Protein AF-0000000070634848 (afdb_homodimer)

Organism: Helianthus annuus (NCBI:txid4232)

Solvent-accessible surface area (backbone atoms only — not comparable to full-atom values): 18412 Å² total; per-residue (Å²): 99,79,27,23,34,45,34,52,59,28,39,39,36,23,32,55,40,37,49,26,36,14,28,23,34,38,35,36,47,22,40,38,26,37,39,69,50,59,90,91,50,64,37,24,43,26,23,31,31,26,89,51,90,82,56,80,45,27,41,25,35,36,44,23,34,43,40,67,25,91,85,29,54,60,88,77,44,80,53,26,25,64,26,32,34,64,28,44,52,7,31,41,33,42,26,52,17,42,25,32,67,50,35,27,54,37,39,54,49,65,90,68,77,18,51,77,54,18,37,39,38,38,29,72,43,36,61,77,27,36,61,67,87,54,36,61,85,41,79,34,49,36,80,47,77,52,62,69,66,54,45,44,59,22,40,42,54,50,61,42,30,76,78,58,40,67,84,68,70,61,80,80,64,48,61,81,66,87,62,71,77,76,71,126,96,81,26,22,34,46,34,51,58,26,39,40,37,23,33,55,42,37,49,24,34,14,29,22,33,39,34,36,46,22,40,38,26,38,39,68,48,61,91,91,50,64,37,25,43,27,23,32,30,28,90,52,89,83,57,80,44,27,41,24,34,34,44,22,35,43,41,67,26,91,85,30,56,61,89,77,43,80,53,26,24,64,26,32,35,66,28,44,53,9,30,41,35,43,26,52,18,42,25,31,67,48,35,27,55,37,38,53,48,62,89,69,77,17,50,76,54,18,36,39,37,38,29,71,43,35,61,77,28,37,62,67,85,54,35,61,86,40,80,34,48,36,79,48,77,51,63,70,67,54,45,46,59,22,40,41,54,51,59,42,31,76,78,59,39,67,84,67,69,61,78,81,64,47,61,80,67,88,62,71,76,78,72,125

Nearest PDB structures (foldseek):
  1xg2-assembly1_A  TM=9.663E-01  e=2.755E-16  Solanum lycopersicum
  1gq8-assembly1_A  TM=9.698E-01  e=1.997E-15  Daucus carota
  5c1e-assembly1_A  TM=8.436E-01  e=7.196E-08  Aspergillus niger ATCC 1015
  8tne-assembly2_B  TM=7.281E-01  e=3.399E-07  Butyrivibrio proteoclasticus
  8tne-assembly3_C  TM=6.933E-01  e=1.368E-07  Butyrivibrio proteoclasticus

Sequence (368 aa):
MAYTQFYKECQIFGTVDFIFGGARAVFQDCDIFIRKPLPGSGLVVTAHGRNNDYEPTGYSLQGCKVTAAPELNPSDYAKAFLGRPWFGLSRTVYMQSFLDGLVDPQGWVDDWGHKDTAYCGEHKNYGPGSSTNNRVNWPHYHAITDQNTAEFFTVAHFISGYNWLPETGVPFTPGFENQPVRLNMAYTQFYKECQIFGTVDFIFGGARAVFQDCDIFIRKPLPGSGLVVTAHGRNNDYEPTGYSLQGCKVTAAPELNPSDYAKAFLGRPWFGLSRTVYMQSFLDGLVDPQGWVDDWGHKDTAYCGEHKNYGPGSSTNNRVNWPHYHAITDQNTAEFFTVAHFISGYNWLPETGVPFTPGFENQPVRLN

Foldseek 3Di:
DPQEEEAEQEEDEDAAQSAEEAGAYEHELYEYAHEDDDPPDAGERHEHEDADPVDLHAYEYEAYEYYYDPVDDLVPDAAHAPHEYPYQAYEYEYEQYEYEQSHDLQRYDYPPPRLQRYAYEYENYDYNNRDNPSHHPHPRYDPDPDQVVVQCSFCCHSVVNVVPVVVVVDDGDRGDPVPPPPDD/DPQEEEAEQEEDEDAAQSAEEAGAYEHELYEYAHEDDDPPDAGERHEHEDADPVDLHAYEYEAYEYYYDPVDDLVPDAAHAPHEYPYQQYEYEYEQYEYEQSHDLQRYDYPPPRLQRYAYEYENYDYNNRDNPSHHPHPRYDPDPDQVVVQCSFCCHSVVNVVPVVVVVDDGDRGDPVPPPPDD

Structure (mmCIF, N/CA/C/O backbone):
data_AF-0000000070634848-model_v1
#
loop_
_entity.id
_entity.type
_entity.pdbx_description
1 polymer Pectinesterase
#
loop_
_atom_site.group_PDB
_atom_site.id
_atom_site.type_symbol
_atom_site.label_atom_id
_atom_site.label_alt_id
_atom_site.label_comp_id
_atom_site.label_asym_id
_atom_site.label_entity_id
_atom_site.label_seq_id
_atom_site.pdbx_PDB_ins_code
_atom_site.Cartn_x
_atom_site.Cartn_y
_atom_site.Cartn_z
_atom_site.occupancy
_atom_site.B_iso_or_equiv
_atom_site.auth_seq_id
_atom_site.auth_comp_id
_atom_site.auth_asym_id
_atom_site.auth_atom_id
_atom_site.pdbx_PDB_model_num
ATOM 1 N N . MET A 1 1 ? 4.289 7.613 -13.938 1 60.56 1 MET A N 1
ATOM 2 C CA . MET A 1 1 ? 4.215 7.703 -12.484 1 60.56 1 MET A CA 1
ATOM 3 C C . MET A 1 1 ? 2.764 7.758 -12.016 1 60.56 1 MET A C 1
ATOM 5 O O . MET A 1 1 ? 2.414 7.168 -10.992 1 60.56 1 MET A O 1
ATOM 9 N N . ALA A 1 2 ? 1.949 8.195 -12.891 1 67.06 2 ALA A N 1
ATOM 10 C CA . ALA A 1 2 ? 0.558 8.344 -12.469 1 67.06 2 ALA A CA 1
ATOM 11 C C . ALA A 1 2 ? -0.067 6.988 -12.148 1 67.06 2 ALA A C 1
ATOM 13 O O . ALA A 1 2 ? 0.11 6.023 -12.898 1 67.06 2 ALA A O 1
ATOM 14 N N . TYR A 1 3 ? -0.608 6.898 -11 1 78.62 3 TYR A N 1
ATOM 15 C CA . TYR A 1 3 ? -1.402 5.746 -10.586 1 78.62 3 TYR A CA 1
ATOM 16 C C . TYR A 1 3 ? -0.507 4.57 -10.219 1 78.62 3 TYR A C 1
ATOM 18 O O . TYR A 1 3 ? -0.946 3.416 -10.242 1 78.62 3 TYR A O 1
ATOM 26 N N . THR A 1 4 ? 0.766 4.941 -10.023 1 87.38 4 THR A N 1
ATOM 27 C CA . THR A 1 4 ? 1.756 3.932 -9.672 1 87.38 4 THR A CA 1
ATOM 28 C C . THR A 1 4 ? 2.16 4.055 -8.203 1 87.38 4 THR A C 1
ATOM 30 O O . THR A 1 4 ? 2.168 5.156 -7.648 1 8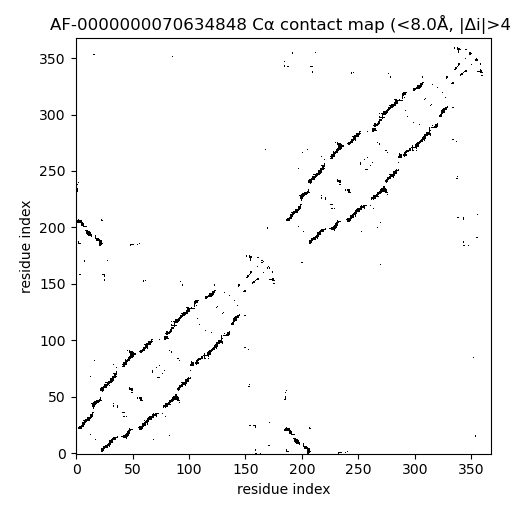7.38 4 THR A O 1
ATOM 33 N N . GLN A 1 5 ? 2.455 2.887 -7.598 1 90.12 5 GLN A N 1
ATOM 34 C CA . GLN A 1 5 ? 2.973 2.865 -6.234 1 90.12 5 GLN A CA 1
ATOM 35 C C . GLN A 1 5 ? 4.184 1.945 -6.121 1 90.12 5 GLN A C 1
ATOM 37 O O . GLN A 1 5 ? 4.285 0.951 -6.84 1 90.12 5 GLN A O 1
ATOM 42 N N . PHE A 1 6 ? 5.082 2.42 -5.273 1 92.31 6 PHE A N 1
ATOM 43 C CA . PHE A 1 6 ? 6.285 1.649 -4.996 1 92.31 6 PHE A CA 1
ATOM 44 C C . PHE A 1 6 ? 6.504 1.501 -3.496 1 92.31 6 PHE A C 1
ATOM 46 O O . PHE A 1 6 ? 6.57 2.496 -2.771 1 92.31 6 PHE A O 1
ATOM 53 N N . TYR A 1 7 ? 6.488 0.241 -3.027 1 92.31 7 TYR A N 1
ATOM 54 C CA . TYR A 1 7 ? 6.816 -0.104 -1.648 1 92.31 7 TYR A CA 1
ATOM 55 C C . TYR A 1 7 ? 8.164 -0.811 -1.571 1 92.31 7 TYR A C 1
ATOM 57 O O . TYR A 1 7 ? 8.406 -1.787 -2.287 1 92.31 7 TYR A O 1
ATOM 65 N N . LYS A 1 8 ? 9.055 -0.273 -0.794 1 91.06 8 LYS A N 1
ATOM 66 C CA . LYS A 1 8 ? 10.383 -0.852 -0.646 1 91.06 8 LYS A CA 1
ATOM 67 C C . LYS A 1 8 ? 10.688 -1.176 0.814 1 91.06 8 LYS A C 1
ATOM 69 O O . LYS A 1 8 ? 10.531 -0.322 1.689 1 91.06 8 LYS A O 1
ATOM 74 N N . GLU A 1 9 ? 11.07 -2.436 1.13 1 89.69 9 GLU A N 1
ATOM 75 C CA . GLU A 1 9 ? 11.555 -2.861 2.439 1 89.69 9 GLU A CA 1
ATOM 76 C C . GLU A 1 9 ? 10.547 -2.52 3.537 1 89.69 9 GLU A C 1
ATOM 78 O O . GLU A 1 9 ? 10.922 -2.002 4.59 1 89.69 9 GLU A O 1
ATOM 83 N N . CYS A 1 10 ? 9.289 -2.773 3.227 1 90.56 10 CYS A N 1
ATOM 84 C CA . CYS A 1 10 ? 8.203 -2.586 4.176 1 90.56 10 CYS A CA 1
ATOM 85 C C . CYS A 1 10 ? 7.742 -3.92 4.75 1 90.56 10 CYS A C 1
ATOM 87 O O . CYS A 1 10 ? 8.023 -4.977 4.184 1 90.56 10 CYS A O 1
ATOM 89 N N . GLN A 1 11 ? 7.211 -3.807 5.938 1 92.69 11 GLN A N 1
ATOM 90 C CA . GLN A 1 11 ? 6.41 -4.91 6.465 1 92.69 11 GLN A CA 1
ATOM 91 C C . GLN A 1 11 ? 4.922 -4.578 6.414 1 92.69 11 GLN A C 1
ATOM 93 O O . GLN A 1 11 ? 4.508 -3.492 6.824 1 92.69 11 GLN A O 1
ATOM 98 N N . ILE A 1 12 ? 4.18 -5.461 5.891 1 93.69 12 ILE A N 1
ATOM 99 C CA . ILE A 1 12 ? 2.738 -5.293 5.77 1 93.69 12 ILE A CA 1
ATOM 100 C C . ILE A 1 12 ? 2.025 -6.488 6.398 1 93.69 12 ILE A C 1
ATOM 102 O O . ILE A 1 12 ? 2.275 -7.637 6.023 1 93.69 12 ILE A O 1
ATOM 106 N N . PHE A 1 13 ? 1.199 -6.227 7.398 1 92.44 13 PHE A N 1
ATOM 107 C CA . PHE A 1 13 ? 0.395 -7.23 8.086 1 92.44 13 PHE A CA 1
ATOM 108 C C . PHE A 1 13 ? -1.076 -7.094 7.711 1 92.44 13 PHE A C 1
ATOM 110 O O . PHE A 1 13 ? -1.611 -5.98 7.676 1 92.44 13 PHE A O 1
ATOM 117 N N . GLY A 1 14 ? -1.667 -8.211 7.457 1 89.88 14 GLY A N 1
ATOM 118 C CA . GLY A 1 14 ? -3.098 -8.211 7.199 1 89.88 14 GLY A CA 1
ATOM 119 C C . GLY A 1 14 ? -3.693 -9.609 7.156 1 89.88 14 GLY A C 1
ATOM 120 O O . GLY A 1 14 ? -2.986 -10.594 7.363 1 89.88 14 GLY A O 1
ATOM 121 N N . THR A 1 15 ? -5.008 -9.609 6.926 1 85.25 15 THR A N 1
ATOM 122 C CA . THR A 1 15 ? -5.695 -10.898 6.949 1 85.25 15 THR A CA 1
ATOM 123 C C . THR A 1 15 ? -6.191 -11.273 5.559 1 85.25 15 THR A C 1
ATOM 125 O O . THR A 1 15 ? -5.52 -12 4.828 1 85.25 15 THR A O 1
ATOM 128 N N . VAL A 1 16 ? -7.285 -10.688 5.188 1 84.75 16 VAL A N 1
ATOM 129 C CA . VAL A 1 16 ? -7.906 -11.016 3.91 1 84.75 16 VAL A CA 1
ATOM 130 C C . VAL A 1 16 ? -7.871 -9.805 2.986 1 84.75 16 VAL A C 1
ATOM 132 O O . VAL A 1 16 ? -8.227 -8.695 3.395 1 84.75 16 VAL A O 1
ATOM 135 N N . ASP A 1 17 ? -7.344 -10.078 1.791 1 88.81 17 ASP A N 1
ATOM 136 C CA . ASP A 1 17 ? -7.324 -9.039 0.768 1 88.81 17 ASP A CA 1
ATOM 137 C C . ASP A 1 17 ? -6.727 -7.746 1.314 1 88.81 17 ASP A C 1
ATOM 139 O O . ASP A 1 17 ? -7.305 -6.668 1.142 1 88.81 17 ASP A O 1
ATOM 143 N N . PHE A 1 18 ? -5.609 -7.914 1.923 1 88.56 18 PHE A N 1
ATOM 144 C CA . PHE A 1 18 ? -5.125 -6.723 2.605 1 88.56 18 PHE A CA 1
ATOM 145 C C . PHE A 1 18 ? -4.234 -5.895 1.685 1 88.56 18 PHE A C 1
ATOM 147 O O . PHE A 1 18 ? -3.842 -4.781 2.029 1 88.56 18 PHE A O 1
ATOM 154 N N . ILE A 1 19 ? -3.873 -6.352 0.604 1 91.06 19 ILE A N 1
ATOM 155 C CA . ILE A 1 19 ? -3.406 -5.594 -0.552 1 91.06 19 ILE A CA 1
ATOM 156 C C . ILE A 1 19 ? -4.465 -5.629 -1.653 1 91.06 19 ILE A C 1
ATOM 158 O O . ILE A 1 19 ? -4.531 -6.586 -2.426 1 91.06 19 ILE A O 1
ATOM 162 N N . PHE A 1 20 ? -5.305 -4.613 -1.618 1 90 20 PHE A N 1
ATOM 163 C CA . PHE A 1 20 ? -6.543 -4.641 -2.391 1 90 20 PHE A CA 1
ATOM 164 C C . PHE A 1 20 ? -6.645 -3.42 -3.297 1 90 20 PHE A C 1
ATOM 166 O O . PHE A 1 20 ? -6.309 -2.307 -2.887 1 90 20 PHE A O 1
ATOM 173 N N . GLY A 1 21 ? -7.184 -3.682 -4.621 1 88.31 21 GLY A N 1
ATOM 174 C CA . GLY A 1 21 ? -7.488 -2.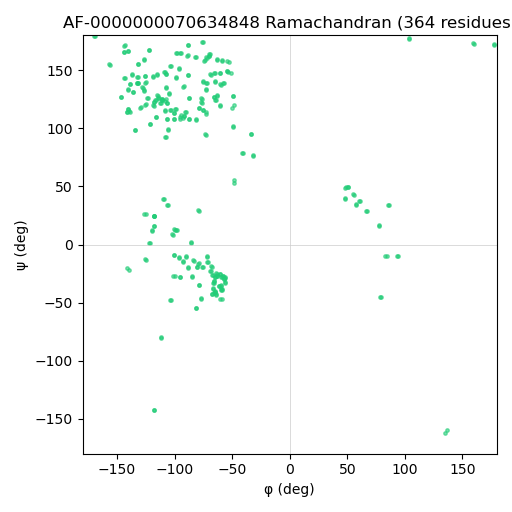553 -5.488 1 88.31 21 GLY A CA 1
ATOM 175 C C . GLY A 1 21 ? -7 -2.744 -6.91 1 88.31 21 GLY A C 1
ATOM 176 O O . GLY A 1 21 ? -6.859 -3.877 -7.379 1 88.31 21 GLY A O 1
ATOM 177 N N . GLY A 1 22 ? -6.922 -1.598 -7.617 1 88.12 22 GLY A N 1
ATOM 178 C CA . GLY A 1 22 ? -6.625 -1.661 -9.039 1 88.12 22 GLY A CA 1
ATOM 179 C C . GLY A 1 22 ? -5.426 -0.822 -9.438 1 88.12 22 GLY A C 1
ATOM 180 O O . GLY A 1 22 ? -5.34 -0.353 -10.578 1 88.12 22 GLY A O 1
ATOM 181 N N . ALA A 1 23 ? -4.496 -0.589 -8.516 1 88.88 23 ALA A N 1
ATOM 182 C CA . ALA A 1 23 ? -3.326 0.233 -8.805 1 88.88 23 ALA A CA 1
ATOM 183 C C . ALA A 1 23 ? -2.25 -0.58 -9.523 1 88.88 23 ALA A C 1
ATOM 185 O O . ALA A 1 23 ? -2.385 -1.795 -9.68 1 88.88 23 ALA A O 1
ATOM 186 N N . ARG A 1 24 ? -1.359 0.177 -10.156 1 93.5 24 ARG A N 1
ATOM 187 C CA . ARG A 1 24 ? -0.075 -0.367 -10.586 1 93.5 24 ARG A CA 1
ATOM 188 C C . ARG A 1 24 ? 0.962 -0.264 -9.477 1 93.5 24 ARG A C 1
ATOM 190 O O . ARG A 1 24 ? 1.426 0.832 -9.148 1 93.5 24 ARG A O 1
ATOM 197 N N . ALA A 1 25 ? 1.334 -1.401 -8.859 1 95.38 25 ALA A N 1
ATOM 198 C CA . ALA A 1 25 ? 2.184 -1.304 -7.672 1 95.38 25 ALA A CA 1
ATOM 199 C C . ALA A 1 25 ? 3.266 -2.379 -7.684 1 95.38 25 ALA A C 1
ATOM 201 O O . ALA A 1 25 ? 3.008 -3.525 -8.062 1 95.38 25 ALA A O 1
ATOM 202 N N . VAL A 1 26 ? 4.449 -1.962 -7.305 1 96.44 26 VAL A N 1
ATOM 203 C CA . VAL A 1 26 ? 5.543 -2.891 -7.043 1 96.44 26 VAL A CA 1
ATOM 204 C C . VAL A 1 26 ? 5.863 -2.906 -5.551 1 96.44 26 VAL A C 1
ATOM 206 O O . VAL A 1 26 ? 6.023 -1.85 -4.934 1 96.44 26 VAL A O 1
ATOM 209 N N . PHE A 1 27 ? 5.836 -4.059 -4.961 1 96.75 27 PHE A N 1
ATOM 210 C CA . PHE A 1 27 ? 6.371 -4.324 -3.631 1 96.75 27 PHE A CA 1
ATOM 211 C C . PHE A 1 27 ? 7.738 -4.988 -3.719 1 96.75 27 PHE A C 1
ATOM 213 O O . PHE A 1 27 ? 7.852 -6.141 -4.141 1 96.75 27 PHE A O 1
ATOM 220 N N . GLN A 1 28 ? 8.789 -4.234 -3.381 1 95.94 28 GLN A N 1
ATOM 221 C CA . GLN A 1 28 ? 10.141 -4.766 -3.525 1 95.94 28 GLN A CA 1
ATOM 222 C C . GLN A 1 28 ? 10.789 -4.98 -2.162 1 95.94 28 GLN A C 1
ATOM 224 O O . GLN A 1 28 ? 10.883 -4.055 -1.356 1 95.94 28 GLN A O 1
ATOM 229 N N . ASP A 1 29 ? 11.219 -6.25 -1.827 1 95.75 29 ASP A N 1
ATOM 230 C CA . ASP A 1 29 ? 11.906 -6.633 -0.6 1 95.75 29 ASP A CA 1
ATOM 231 C C . ASP A 1 29 ? 11.047 -6.348 0.628 1 95.75 29 ASP A C 1
ATOM 233 O O . ASP A 1 29 ? 11.547 -5.867 1.646 1 95.75 29 ASP A O 1
ATOM 237 N N . CYS A 1 30 ? 9.75 -6.566 0.483 1 95.5 30 CYS A N 1
ATOM 238 C CA . CYS A 1 30 ? 8.812 -6.371 1.585 1 95.5 30 CYS A CA 1
ATOM 239 C C . CYS A 1 30 ? 8.539 -7.688 2.301 1 95.5 30 CYS A C 1
ATOM 241 O O . CYS A 1 30 ? 8.648 -8.758 1.702 1 95.5 30 CYS A O 1
ATOM 243 N N . ASP A 1 31 ? 8.234 -7.621 3.549 1 96.31 31 ASP A N 1
ATOM 244 C CA . ASP A 1 31 ? 7.711 -8.758 4.309 1 96.31 31 ASP A CA 1
ATOM 245 C C . ASP A 1 31 ? 6.191 -8.68 4.438 1 96.31 31 ASP A C 1
ATOM 247 O O . ASP A 1 31 ? 5.66 -7.723 5.012 1 96.31 31 ASP A O 1
ATOM 251 N N . ILE A 1 32 ? 5.57 -9.633 3.881 1 97.19 32 ILE A N 1
ATOM 252 C CA . ILE A 1 32 ? 4.113 -9.742 3.928 1 97.19 32 ILE A CA 1
ATOM 253 C C . ILE A 1 32 ? 3.707 -10.766 4.984 1 97.19 32 ILE A C 1
ATOM 255 O O . ILE A 1 32 ? 3.971 -11.961 4.836 1 97.19 32 ILE A O 1
ATOM 259 N N . PHE A 1 33 ? 3.084 -10.328 6.023 1 94.31 33 PHE A N 1
ATOM 260 C CA . PHE A 1 33 ? 2.686 -11.18 7.137 1 94.31 33 PHE A CA 1
ATOM 261 C C . PHE A 1 33 ? 1.178 -11.414 7.129 1 94.31 33 PHE A C 1
ATOM 263 O O . PHE A 1 33 ? 0.401 -10.453 7.211 1 94.31 33 PHE A O 1
ATOM 270 N N . ILE A 1 34 ? 0.85 -12.641 7.055 1 91.94 34 ILE A N 1
ATOM 271 C CA . ILE A 1 34 ? -0.559 -13.016 7.098 1 91.94 34 ILE A CA 1
ATOM 272 C C . ILE A 1 34 ? -0.998 -13.203 8.547 1 91.94 34 ILE A C 1
ATOM 274 O O . ILE A 1 34 ? -0.396 -13.984 9.289 1 91.94 34 ILE A O 1
ATOM 278 N N . ARG A 1 35 ? -2.037 -12.508 8.891 1 89.06 35 ARG A N 1
ATOM 279 C CA . ARG A 1 35 ? -2.533 -12.547 10.258 1 89.06 35 ARG A CA 1
ATOM 280 C C . ARG A 1 35 ? -3.689 -13.523 10.398 1 89.06 35 ARG A C 1
ATOM 282 O O . ARG A 1 35 ? -4.25 -13.984 9.398 1 89.06 35 ARG A O 1
ATOM 289 N N . LYS A 1 36 ? -3.924 -13.797 11.648 1 81.69 36 LYS A N 1
ATOM 290 C CA . LYS A 1 36 ? -5.043 -14.68 11.961 1 81.69 36 LYS A CA 1
ATOM 291 C C . LYS A 1 36 ? -6.363 -14.086 11.469 1 81.69 36 LYS A C 1
ATOM 293 O O . LYS A 1 36 ? -6.688 -12.938 11.781 1 81.69 36 LYS A O 1
ATOM 298 N N . PRO A 1 37 ? -6.973 -14.844 10.617 1 74.94 37 PRO A N 1
ATOM 299 C CA . PRO A 1 37 ? -8.258 -14.336 10.133 1 74.94 37 PRO A CA 1
ATOM 300 C C . PRO A 1 37 ? -9.367 -14.453 11.18 1 74.94 37 PRO A C 1
ATOM 302 O O . PRO A 1 37 ? -9.227 -15.188 12.156 1 74.94 37 PRO A O 1
ATOM 305 N N . LEU A 1 38 ? -10.367 -13.617 10.961 1 70.94 38 LEU A N 1
ATOM 306 C CA . LEU A 1 38 ? -11.602 -13.898 11.688 1 70.94 38 LEU A CA 1
ATOM 307 C C . LEU A 1 38 ? -12.141 -15.281 11.32 1 70.94 38 LEU A C 1
ATOM 309 O O . LEU A 1 38 ? -11.883 -15.781 10.227 1 70.94 38 LEU A O 1
ATOM 313 N N . PRO A 1 39 ? -12.773 -15.906 12.297 1 69.75 39 PRO A N 1
ATOM 314 C CA . PRO A 1 39 ? -13.344 -17.219 11.984 1 69.75 39 PRO A CA 1
ATOM 315 C C . PRO A 1 39 ? -14.18 -17.203 10.703 1 69.75 39 PRO A C 1
ATOM 317 O O . PRO A 1 39 ? -15 -16.312 10.5 1 69.75 39 PRO A O 1
ATOM 320 N N . GLY A 1 40 ? -13.891 -18.094 9.812 1 67.12 40 GLY A N 1
ATOM 321 C CA . GLY A 1 40 ? -14.68 -18.234 8.602 1 67.12 40 GLY A CA 1
ATOM 322 C C . GLY A 1 40 ? -14.117 -17.438 7.438 1 67.12 40 GLY A C 1
ATOM 323 O O . GLY A 1 40 ? -14.594 -17.562 6.305 1 67.12 40 GLY A O 1
ATOM 324 N N . SER A 1 41 ? -13.172 -16.625 7.777 1 71.94 41 SER A N 1
ATOM 325 C CA . SER A 1 41 ? -12.609 -15.836 6.691 1 71.94 41 SER A CA 1
ATOM 326 C C . SER A 1 41 ? -11.406 -16.531 6.059 1 71.94 41 SER A C 1
ATOM 328 O O . SER A 1 41 ? -10.664 -17.234 6.742 1 71.94 41 SER A O 1
ATOM 330 N N . GLY A 1 42 ? -11.344 -16.531 4.824 1 77.44 42 GLY A N 1
ATOM 331 C CA . GLY A 1 42 ? -10.164 -17.047 4.145 1 77.44 42 GLY A CA 1
ATOM 332 C C . GLY A 1 42 ? -8.938 -16.172 4.312 1 77.44 42 GLY A C 1
ATOM 333 O O . GLY A 1 42 ? -9.016 -15.109 4.934 1 77.44 42 GLY A O 1
ATOM 334 N N . LEU A 1 43 ? -7.84 -16.719 4.051 1 87.81 43 LEU A N 1
ATOM 335 C CA . LEU A 1 43 ? -6.562 -16.016 4.062 1 87.81 43 LEU A CA 1
ATOM 336 C C . LEU A 1 43 ? -6.066 -15.766 2.643 1 87.81 43 LEU A C 1
ATOM 338 O O . LEU A 1 43 ? -5.629 -16.688 1.96 1 87.81 43 LEU A O 1
ATOM 342 N N . VAL A 1 44 ? -6.305 -14.586 2.189 1 92.06 44 VAL A N 1
ATOM 343 C CA . VAL A 1 44 ? -5.863 -14.195 0.854 1 92.06 44 VAL A CA 1
ATOM 344 C C . VAL A 1 44 ? -5.047 -12.914 0.932 1 92.06 44 VAL A C 1
ATOM 346 O O . VAL A 1 44 ? -5.469 -11.938 1.557 1 92.06 44 VAL A O 1
ATOM 349 N N . VAL A 1 45 ? -3.91 -12.922 0.27 1 94.81 45 VAL A N 1
ATOM 350 C CA . VAL A 1 45 ? -2.986 -11.805 0.422 1 94.81 45 VAL A CA 1
ATOM 351 C C . VAL A 1 45 ? -3.426 -10.641 -0.468 1 94.81 45 VAL A C 1
ATOM 353 O O . VAL A 1 45 ? -3.635 -9.523 0.013 1 94.81 45 VAL A O 1
ATOM 356 N N . THR A 1 46 ? -3.596 -10.891 -1.719 1 95.81 46 THR A N 1
ATOM 357 C CA . THR A 1 46 ? -3.83 -9.82 -2.678 1 95.81 46 THR A CA 1
ATOM 358 C C . THR A 1 46 ? -5.184 -9.984 -3.361 1 95.81 46 THR A C 1
ATOM 360 O O . THR A 1 46 ? -5.605 -11.109 -3.643 1 95.81 46 THR A O 1
ATOM 363 N N . ALA A 1 47 ? -5.832 -8.906 -3.654 1 94.38 47 ALA A N 1
ATOM 364 C CA . ALA A 1 47 ? -6.988 -8.82 -4.543 1 94.38 47 ALA A CA 1
ATOM 365 C C . ALA A 1 47 ? -6.859 -7.645 -5.504 1 94.38 47 ALA A C 1
ATOM 367 O O . ALA A 1 47 ? -7.133 -6.5 -5.133 1 94.38 47 ALA A O 1
ATOM 368 N N . HIS A 1 48 ? -6.418 -7.973 -6.699 1 93.94 48 HIS A N 1
ATOM 369 C CA . HIS A 1 48 ? -6.262 -6.945 -7.727 1 93.94 48 HIS A CA 1
ATOM 370 C C . HIS A 1 48 ? -7.449 -6.938 -8.68 1 93.94 48 HIS A C 1
ATOM 372 O O . HIS A 1 48 ? -8.031 -7.988 -8.969 1 93.94 48 HIS A O 1
ATOM 378 N N . GLY A 1 49 ? -7.824 -5.773 -9.117 1 89 49 GLY A N 1
ATOM 379 C CA . GLY A 1 49 ? -8.875 -5.617 -10.117 1 89 49 GLY A CA 1
ATOM 380 C C . GLY A 1 49 ? -8.461 -4.754 -11.289 1 89 49 GLY A C 1
ATOM 381 O O . GLY A 1 49 ? -7.793 -3.732 -11.117 1 89 49 GLY A O 1
ATOM 382 N N . ARG A 1 50 ? -8.766 -5.18 -12.43 1 89.44 50 ARG A N 1
ATOM 383 C CA . ARG A 1 50 ? -8.5 -4.512 -13.695 1 89.44 50 ARG A CA 1
ATOM 384 C C . ARG A 1 50 ? -9.602 -4.793 -14.711 1 89.44 50 ARG A C 1
ATOM 386 O O . ARG A 1 50 ? -9.953 -5.949 -14.945 1 89.44 50 ARG A O 1
ATOM 393 N N . ASN A 1 51 ? -10.141 -3.701 -15.258 1 82.88 51 ASN A N 1
ATOM 394 C CA . ASN A 1 51 ? -11.367 -3.842 -16.031 1 82.88 51 ASN A CA 1
ATOM 395 C C . ASN A 1 51 ? -11.07 -3.975 -17.531 1 82.88 51 ASN A C 1
ATOM 397 O O . ASN A 1 51 ? -11.898 -4.477 -18.297 1 82.88 51 ASN A O 1
ATOM 401 N N . ASN A 1 52 ? -10 -3.41 -17.891 1 85.38 52 ASN A N 1
ATOM 402 C CA . ASN A 1 52 ? -9.711 -3.479 -19.328 1 85.38 52 ASN A CA 1
ATOM 403 C C . ASN A 1 52 ? -8.219 -3.633 -19.578 1 85.38 52 ASN A C 1
ATOM 405 O O . ASN A 1 52 ? -7.398 -3.422 -18.688 1 85.38 52 ASN A O 1
ATOM 409 N N . ASP A 1 53 ? -7.883 -4 -20.797 1 86.5 53 ASP A N 1
ATOM 410 C CA . ASP A 1 53 ? -6.508 -4.383 -21.109 1 86.5 53 ASP A CA 1
ATOM 411 C C . ASP A 1 53 ? -5.664 -3.156 -21.453 1 86.5 53 ASP A C 1
ATOM 413 O O . ASP A 1 53 ? -4.457 -3.273 -21.688 1 86.5 53 ASP A O 1
ATOM 417 N N . TYR A 1 54 ? -6.254 -1.94 -21.391 1 86.69 54 TYR A N 1
ATOM 418 C CA . TYR A 1 54 ? -5.48 -0.733 -21.656 1 86.69 54 TYR A CA 1
ATOM 419 C C . TYR A 1 54 ? -4.82 -0.215 -20.375 1 86.69 54 TYR A C 1
ATOM 421 O O . TYR A 1 54 ? -3.881 0.583 -20.438 1 86.69 54 TYR A O 1
ATOM 429 N N . GLU A 1 55 ? -5.414 -0.675 -19.297 1 85.75 55 GLU A N 1
ATOM 430 C CA . GLU A 1 55 ? -4.824 -0.264 -18.016 1 85.75 55 GLU A CA 1
ATOM 431 C C . GLU A 1 55 ? -3.549 -1.045 -17.719 1 85.75 55 GLU A C 1
ATOM 433 O O . GLU A 1 55 ? -3.557 -2.277 -17.719 1 85.75 55 GLU A O 1
ATOM 438 N N . PRO A 1 56 ? -2.461 -0.357 -17.547 1 90.56 56 PRO A N 1
ATOM 439 C CA . PRO A 1 56 ? -1.205 -1.056 -17.25 1 90.56 56 PRO A CA 1
ATOM 440 C C . PRO A 1 56 ? -1.088 -1.482 -15.789 1 90.56 56 PRO A C 1
ATOM 442 O O . PRO A 1 56 ? 0.023 -1.611 -15.273 1 90.56 56 PRO A O 1
ATOM 445 N N . THR A 1 57 ? -2.176 -1.733 -15.117 1 92.62 57 THR A N 1
ATOM 446 C CA . THR A 1 57 ? -2.176 -1.91 -13.664 1 92.62 57 THR A CA 1
ATOM 447 C C . THR A 1 57 ? -1.919 -3.369 -13.305 1 92.62 57 THR A C 1
ATOM 449 O O . THR A 1 57 ? -1.944 -4.246 -14.172 1 92.62 57 THR A O 1
ATOM 452 N N . GLY A 1 58 ? -1.558 -3.59 -12.094 1 95.69 58 GLY A N 1
ATOM 453 C CA . GLY A 1 58 ? -1.247 -4.883 -11.508 1 95.69 58 GLY A CA 1
ATOM 454 C C . GLY A 1 58 ? -0.401 -4.781 -10.25 1 95.69 58 GLY A C 1
ATOM 455 O O . GLY A 1 58 ? 0.033 -3.688 -9.875 1 95.69 58 GLY A O 1
ATOM 456 N N . TYR A 1 59 ? -0.213 -5.938 -9.609 1 97.31 59 TYR A N 1
ATOM 457 C CA . TYR A 1 59 ? 0.679 -6.02 -8.453 1 97.31 59 TYR A CA 1
ATOM 458 C C . TYR A 1 59 ? 1.881 -6.906 -8.766 1 97.31 59 TYR A C 1
ATOM 460 O O . TYR A 1 59 ? 1.724 -8.031 -9.25 1 97.31 59 TYR A O 1
ATOM 468 N N . SER A 1 60 ? 3 -6.379 -8.555 1 98.44 60 SER A N 1
ATOM 469 C CA . SER A 1 60 ? 4.238 -7.145 -8.641 1 98.44 60 SER A CA 1
ATOM 470 C C . SER A 1 60 ? 4.941 -7.207 -7.285 1 98.44 60 SER A C 1
ATOM 472 O O . SER A 1 60 ? 5.406 -6.188 -6.77 1 98.44 60 SER A O 1
ATOM 474 N N . LEU A 1 61 ? 4.965 -8.336 -6.672 1 98.62 61 LEU A N 1
ATOM 475 C CA . LEU A 1 61 ? 5.742 -8.578 -5.461 1 98.62 61 LEU A CA 1
ATOM 476 C C . LEU A 1 61 ? 7.09 -9.203 -5.797 1 98.62 61 LEU A C 1
ATOM 478 O O . LEU A 1 61 ? 7.156 -10.367 -6.20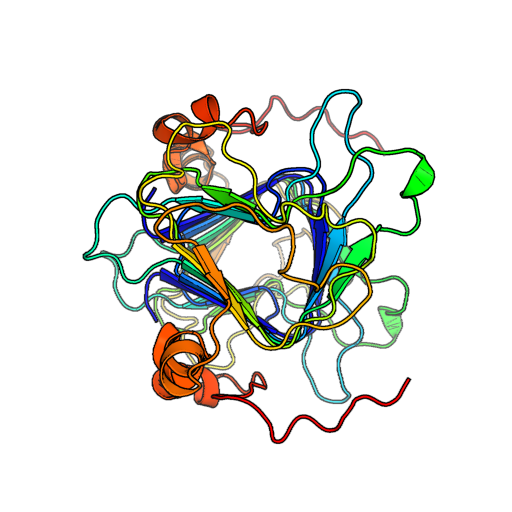3 1 98.62 61 LEU A O 1
ATOM 482 N N . GLN A 1 62 ? 8.141 -8.453 -5.656 1 98.19 62 GLN A N 1
ATOM 483 C CA . GLN A 1 62 ? 9.492 -8.875 -6.039 1 98.19 62 GLN A CA 1
ATOM 484 C C . GLN A 1 62 ? 10.406 -8.945 -4.82 1 98.19 62 GLN A C 1
ATOM 486 O O . GLN A 1 62 ? 10.578 -7.961 -4.105 1 98.19 62 GLN A O 1
ATOM 491 N N . GLY A 1 63 ? 11.016 -10.109 -4.594 1 97.56 63 GLY A N 1
ATOM 492 C CA . GLY A 1 63 ? 11.93 -10.266 -3.467 1 97.56 63 GLY A CA 1
ATOM 493 C C . GLY A 1 63 ? 11.227 -10.18 -2.123 1 97.56 63 GLY A C 1
ATOM 494 O O . GLY A 1 63 ? 11.82 -9.727 -1.14 1 97.56 63 GLY A O 1
ATOM 495 N N . CYS A 1 64 ? 10.008 -10.555 -2.098 1 97.88 64 CYS A N 1
ATOM 496 C CA . CYS A 1 64 ? 9.211 -10.43 -0.882 1 97.88 64 CYS A CA 1
ATOM 497 C C . CYS A 1 64 ? 9.227 -11.727 -0.085 1 97.88 64 CYS A C 1
ATOM 499 O O . CYS A 1 64 ? 9.742 -12.742 -0.554 1 97.88 64 CYS A O 1
ATOM 501 N N . LYS A 1 65 ? 8.82 -11.656 1.129 1 98.06 65 LYS A N 1
ATOM 502 C CA . LYS A 1 65 ? 8.555 -12.812 1.981 1 98.06 65 LYS A CA 1
ATOM 503 C C . LYS A 1 65 ? 7.086 -12.859 2.393 1 98.06 65 LYS A C 1
ATOM 505 O O . LYS A 1 65 ? 6.551 -11.891 2.93 1 98.06 65 LYS A O 1
ATOM 510 N N . VAL A 1 66 ? 6.434 -13.93 2.096 1 97.06 66 VAL A N 1
ATOM 511 C CA . VAL A 1 66 ? 5.059 -14.172 2.521 1 97.06 66 VAL A CA 1
ATOM 512 C C . VAL A 1 66 ? 5.039 -15.227 3.627 1 97.06 66 VAL A C 1
ATOM 514 O O . VAL A 1 66 ? 5.32 -16.406 3.381 1 97.06 66 VAL A O 1
ATOM 517 N N . THR A 1 67 ? 4.777 -14.836 4.781 1 95.5 67 THR A N 1
ATOM 518 C CA . THR A 1 67 ? 4.836 -15.727 5.934 1 95.5 67 THR A CA 1
ATOM 519 C C . THR A 1 67 ? 3.689 -15.438 6.898 1 95.5 67 THR A C 1
ATOM 521 O O . THR A 1 67 ? 2.99 -14.438 6.758 1 95.5 67 THR A O 1
ATOM 524 N N . ALA A 1 68 ? 3.473 -16.359 7.84 1 92.81 68 ALA A N 1
ATOM 525 C CA . ALA A 1 68 ? 2.496 -16.156 8.906 1 92.81 68 ALA A CA 1
ATOM 526 C C . ALA A 1 68 ? 2.998 -15.117 9.914 1 92.81 68 ALA A C 1
ATOM 528 O O . ALA A 1 68 ? 4.188 -15.094 10.242 1 92.81 68 ALA A O 1
ATOM 529 N N . ALA A 1 69 ? 2.072 -14.273 10.344 1 91.56 69 ALA A N 1
ATOM 530 C CA . ALA A 1 69 ? 2.393 -13.453 11.508 1 91.56 69 ALA A CA 1
ATOM 531 C C . ALA A 1 69 ? 2.615 -14.328 12.742 1 91.56 69 ALA A C 1
ATOM 533 O O . ALA A 1 69 ? 2.107 -15.445 12.82 1 91.56 69 ALA A O 1
ATOM 534 N N . PRO A 1 70 ? 3.309 -13.766 13.695 1 86.44 70 PRO A N 1
ATOM 535 C CA . PRO A 1 70 ? 3.674 -14.578 14.859 1 86.44 70 PRO A CA 1
ATOM 536 C C . PRO A 1 70 ? 2.457 -15.156 15.586 1 86.44 70 PRO A C 1
ATOM 538 O O . PRO A 1 70 ? 2.541 -16.234 16.188 1 86.44 70 PRO A O 1
ATOM 541 N N . GLU A 1 71 ? 1.356 -14.5 15.516 1 83.5 71 GLU A N 1
ATOM 542 C CA . GLU A 1 71 ? 0.184 -14.938 16.266 1 83.5 71 GLU A CA 1
ATOM 543 C C . GLU A 1 71 ? -0.59 -16.016 15.516 1 83.5 71 GLU A C 1
ATOM 545 O O . GLU A 1 71 ? -1.504 -16.625 16.062 1 83.5 71 GLU A O 1
ATOM 550 N N . LEU A 1 72 ? -0.211 -16.125 14.258 1 82.94 72 LEU A N 1
ATOM 551 C CA . LEU A 1 72 ? -0.891 -17.125 13.438 1 82.94 72 LEU A CA 1
ATOM 552 C C . LEU A 1 72 ? -0.146 -18.453 13.469 1 82.94 72 LEU A C 1
ATOM 554 O O . LEU A 1 72 ? 1.016 -18.531 13.062 1 82.94 72 LEU A O 1
ATOM 558 N N . ASN A 1 73 ? -0.811 -19.406 14.133 1 75.38 73 ASN A N 1
ATOM 559 C CA . ASN A 1 73 ? -0.328 -20.781 14.008 1 75.38 73 ASN A CA 1
ATOM 560 C C . ASN A 1 73 ? -0.823 -21.438 12.727 1 75.38 73 ASN A C 1
ATOM 562 O O . ASN A 1 73 ? -2.008 -21.75 12.602 1 75.38 73 ASN A O 1
ATOM 566 N N . PRO A 1 74 ? 0.066 -21.594 11.852 1 66.38 74 PRO A N 1
ATOM 567 C CA . PRO A 1 74 ? -0.368 -22.078 10.539 1 66.38 74 PRO A CA 1
ATOM 568 C C . PRO A 1 74 ? -1.093 -23.422 10.609 1 66.38 74 PRO A C 1
ATOM 570 O O . PRO A 1 74 ? -1.918 -23.719 9.742 1 66.38 74 PRO A O 1
ATOM 573 N N . SER A 1 75 ? -0.76 -24.156 11.586 1 67.75 75 SER A N 1
ATOM 574 C CA . SER A 1 75 ? -1.407 -25.469 11.695 1 67.75 75 SER A CA 1
ATOM 575 C C . SER A 1 75 ? -2.889 -25.328 12.023 1 67.75 75 SER A C 1
ATOM 577 O O . SER A 1 75 ? -3.666 -26.25 11.836 1 67.75 75 SER A O 1
ATOM 579 N N . ASP A 1 76 ? -3.248 -24.188 12.516 1 64.38 76 ASP A N 1
ATOM 580 C CA . ASP A 1 76 ? -4.609 -24.016 13.008 1 64.38 76 ASP A CA 1
ATOM 581 C C . ASP A 1 76 ? -5.516 -23.453 11.914 1 64.38 76 ASP A C 1
ATOM 583 O O . ASP A 1 76 ? -6.738 -23.406 12.07 1 64.38 76 ASP A O 1
ATOM 587 N N . TYR A 1 77 ? -4.914 -23.016 10.977 1 62.41 77 TYR A N 1
ATOM 588 C CA . TYR A 1 77 ? -5.758 -22.328 10.008 1 62.41 77 TYR A CA 1
ATOM 589 C C . TYR A 1 77 ? -5.547 -22.891 8.602 1 62.41 77 TYR A C 1
ATOM 591 O O . TYR A 1 77 ? -4.559 -23.578 8.352 1 62.41 77 TYR A O 1
ATOM 599 N N . ALA A 1 78 ? -6.672 -22.516 7.93 1 63.53 78 ALA A N 1
ATOM 600 C CA . ALA A 1 78 ? -6.668 -22.875 6.516 1 63.53 78 ALA A CA 1
ATOM 601 C C . ALA A 1 78 ? -5.48 -22.25 5.789 1 63.53 78 ALA A C 1
ATOM 603 O O . ALA A 1 78 ? -4.895 -21.266 6.27 1 63.53 78 ALA A O 1
ATOM 604 N N . LYS A 1 79 ? -5.156 -22.766 4.797 1 83.06 79 LYS A N 1
ATOM 605 C CA . LYS A 1 79 ? -4.082 -22.375 3.893 1 83.06 79 LYS A CA 1
ATOM 606 C C . LYS A 1 79 ? -4.371 -21.016 3.258 1 83.06 79 LYS A C 1
ATOM 608 O O . LYS A 1 79 ? -5.523 -20.578 3.203 1 83.06 79 LYS A O 1
ATOM 613 N N . ALA A 1 80 ? -3.389 -20.266 3.143 1 92.56 80 ALA A N 1
ATOM 614 C CA . ALA A 1 80 ? -3.428 -18.922 2.562 1 92.56 80 ALA A CA 1
ATOM 615 C C . ALA A 1 80 ? -3.217 -18.969 1.053 1 92.56 80 ALA A C 1
ATOM 617 O O . ALA A 1 80 ? -2.535 -19.859 0.543 1 92.56 80 ALA A O 1
ATOM 618 N N . PHE A 1 81 ? -3.896 -18.047 0.429 1 96.25 81 PHE A N 1
ATOM 619 C CA . PHE A 1 81 ? -3.699 -17.906 -1.009 1 96.25 81 PHE A CA 1
ATOM 620 C C . PHE A 1 81 ? -2.936 -16.625 -1.325 1 96.25 81 PHE A C 1
ATOM 622 O O . PHE A 1 81 ? -3.082 -15.617 -0.628 1 96.25 81 PHE A O 1
ATOM 629 N N . LEU A 1 82 ? -2.148 -16.688 -2.402 1 98.25 82 LEU A N 1
ATOM 630 C CA . LEU A 1 82 ? -1.366 -15.539 -2.859 1 98.25 82 LEU A CA 1
ATOM 631 C C . LEU A 1 82 ? -2.277 -14.422 -3.342 1 98.25 82 LEU A C 1
ATOM 633 O O . LEU A 1 82 ? -1.924 -13.242 -3.244 1 98.25 82 LEU A O 1
ATOM 637 N N . GLY A 1 83 ? -3.408 -14.852 -3.865 1 97.31 83 GLY A N 1
ATOM 638 C CA . GLY A 1 83 ? -4.332 -13.828 -4.324 1 97.31 83 GLY A CA 1
ATOM 639 C C . GLY A 1 83 ? -5.582 -14.398 -4.965 1 97.31 83 GLY A C 1
ATOM 640 O O . GLY A 1 83 ? -5.703 -15.609 -5.133 1 97.31 83 GLY A O 1
ATOM 641 N N . ARG A 1 84 ? -6.469 -13.492 -5.227 1 95.19 84 ARG A N 1
ATOM 642 C CA . ARG A 1 84 ? -7.68 -13.789 -5.988 1 95.19 84 ARG A CA 1
ATOM 643 C C . ARG A 1 84 ? -8.055 -12.609 -6.887 1 95.19 84 ARG A C 1
ATOM 645 O O . ARG A 1 84 ? -7.832 -11.453 -6.531 1 95.19 84 ARG A O 1
ATOM 652 N N . PRO A 1 85 ? -8.555 -12.938 -8.055 1 94.81 85 PRO A N 1
ATOM 653 C CA . PRO A 1 85 ? -8.922 -11.859 -8.984 1 94.81 85 PRO A CA 1
ATOM 654 C C . PRO A 1 85 ? -10.219 -11.156 -8.594 1 94.81 85 PRO A C 1
ATOM 656 O O . PRO A 1 85 ? -11.289 -11.766 -8.633 1 94.81 85 PRO A O 1
ATOM 659 N N . TRP A 1 86 ? -10.133 -9.961 -8.289 1 89.38 86 TRP A N 1
ATOM 660 C CA . TRP A 1 86 ? -11.297 -9.156 -7.922 1 89.38 86 TRP A CA 1
ATOM 661 C C . TRP A 1 86 ? -12.094 -8.766 -9.164 1 89.38 86 TRP A C 1
ATOM 663 O O . TRP A 1 86 ? -13.328 -8.844 -9.156 1 89.38 86 TRP A O 1
ATOM 673 N N . PHE A 1 87 ? -11.477 -8.273 -10.266 1 85.44 87 PHE A N 1
ATOM 674 C CA . PHE A 1 87 ? -12.102 -8.055 -11.562 1 85.44 87 PHE A CA 1
ATOM 675 C C . PHE A 1 87 ? -11.367 -8.828 -12.656 1 85.44 87 PHE A C 1
ATOM 677 O O . PHE A 1 87 ? -10.289 -9.375 -12.414 1 85.44 87 PHE A O 1
ATOM 684 N N . GLY A 1 88 ? -11.961 -8.898 -13.75 1 81.62 88 GLY A N 1
ATOM 685 C CA . GLY A 1 88 ? -11.688 -9.922 -14.75 1 81.62 88 GLY A CA 1
ATOM 686 C C . GLY A 1 88 ? -10.25 -9.906 -15.242 1 81.62 88 GLY A C 1
ATOM 687 O O . GLY A 1 88 ? -9.664 -10.961 -15.484 1 81.62 88 GLY A O 1
ATOM 688 N N . LEU A 1 89 ? -9.594 -8.828 -15.445 1 93.31 89 LEU A N 1
ATOM 689 C CA . LEU A 1 89 ? -8.258 -8.844 -16.031 1 93.31 89 LEU A CA 1
ATOM 690 C C . LEU A 1 89 ? -7.191 -8.562 -14.984 1 93.31 89 LEU A C 1
ATOM 692 O O . LEU A 1 89 ? -6.152 -7.973 -15.281 1 93.31 89 LEU A O 1
ATOM 696 N N . SER A 1 90 ? -7.496 -9.031 -13.82 1 94.44 90 SER A N 1
ATOM 697 C CA . SER A 1 90 ? -6.543 -8.859 -12.727 1 94.44 90 SER A CA 1
ATOM 698 C C . SER A 1 90 ? -5.168 -9.398 -13.102 1 94.44 90 SER A C 1
ATOM 700 O O . SER A 1 90 ? -5.055 -10.305 -13.93 1 94.44 90 SER A O 1
ATOM 702 N N . ARG A 1 91 ? -4.18 -8.781 -12.547 1 96.88 91 ARG A N 1
ATOM 703 C CA . ARG A 1 91 ? -2.791 -9.156 -12.797 1 96.88 91 ARG A CA 1
ATOM 704 C C . ARG A 1 91 ? -1.968 -9.086 -11.516 1 96.88 91 ARG A C 1
ATOM 706 O O . ARG A 1 91 ? -1.818 -8.023 -10.922 1 96.88 91 ARG A O 1
ATOM 713 N N . THR A 1 92 ? -1.441 -10.211 -11.055 1 98.44 92 THR A N 1
ATOM 714 C CA . THR A 1 92 ? -0.584 -10.281 -9.875 1 98.44 92 THR A CA 1
ATOM 715 C C . THR A 1 92 ? 0.56 -11.273 -10.094 1 98.44 92 THR A C 1
ATOM 717 O O . THR A 1 92 ? 0.341 -12.383 -10.57 1 98.44 92 THR A O 1
ATOM 720 N N . VAL A 1 93 ? 1.745 -10.828 -9.75 1 98.75 93 VAL A N 1
ATOM 721 C CA . VAL A 1 93 ? 2.904 -11.695 -9.93 1 98.75 93 VAL A CA 1
ATOM 722 C C . VAL A 1 93 ? 3.746 -11.695 -8.656 1 98.75 93 VAL A C 1
ATOM 724 O O . VAL A 1 93 ? 3.896 -10.656 -8 1 98.75 93 VAL A O 1
ATOM 727 N N . TYR A 1 94 ? 4.234 -12.82 -8.266 1 98.81 94 TYR A N 1
ATOM 728 C CA . TYR A 1 94 ? 5.258 -13.008 -7.238 1 98.81 94 TYR A CA 1
ATOM 729 C C . TYR A 1 94 ? 6.562 -13.492 -7.859 1 98.81 94 TYR A C 1
ATOM 731 O O . TYR A 1 94 ? 6.59 -14.523 -8.539 1 98.81 94 TYR A O 1
ATOM 739 N N . MET A 1 95 ? 7.605 -12.75 -7.586 1 98.56 95 MET A N 1
ATOM 740 C CA . MET A 1 95 ? 8.883 -13.086 -8.203 1 98.56 95 MET A CA 1
ATOM 741 C C . MET A 1 95 ? 10 -13.102 -7.16 1 98.56 95 MET A C 1
ATOM 743 O O . MET A 1 95 ? 10.039 -12.242 -6.273 1 98.56 95 MET A O 1
ATOM 747 N N . GLN A 1 96 ? 10.891 -14.07 -7.246 1 97.94 96 GLN A N 1
ATOM 748 C CA . GLN A 1 96 ? 12.062 -14.18 -6.387 1 97.94 96 GLN A CA 1
ATOM 749 C C . GLN A 1 96 ? 11.688 -14 -4.918 1 97.94 96 GLN A C 1
ATOM 751 O O . GLN A 1 96 ? 12.391 -13.328 -4.164 1 97.94 96 GLN A O 1
ATOM 756 N N . SER A 1 97 ? 10.625 -14.531 -4.574 1 98.44 97 SER A N 1
ATOM 757 C CA . SER A 1 97 ? 10.086 -14.305 -3.238 1 98.44 97 SER A CA 1
ATOM 758 C C . SER A 1 97 ? 10.062 -15.594 -2.428 1 98.44 97 SER A C 1
ATOM 760 O O . SER A 1 97 ? 9.922 -16.688 -2.986 1 98.44 97 SER A O 1
ATOM 762 N N . PHE A 1 98 ? 10.273 -15.492 -1.167 1 98.62 98 PHE A N 1
ATOM 763 C CA . PHE A 1 98 ? 10.086 -16.609 -0.25 1 98.62 98 PHE A CA 1
ATOM 764 C C . PHE A 1 98 ? 8.609 -16.812 0.065 1 98.62 98 PHE A C 1
ATOM 766 O O . PHE A 1 98 ? 7.957 -15.898 0.591 1 98.62 98 PHE A O 1
ATOM 773 N N . LEU A 1 99 ? 8.07 -17.922 -0.291 1 98.06 99 LEU A N 1
ATOM 774 C CA . LEU A 1 99 ? 6.707 -18.312 0.041 1 98.06 99 LEU A CA 1
ATOM 775 C C . LEU A 1 99 ? 6.695 -19.422 1.08 1 98.06 99 LEU A C 1
ATOM 777 O O . LEU A 1 99 ? 7.137 -20.531 0.803 1 98.06 99 LEU A O 1
ATOM 781 N N . ASP A 1 100 ? 6.176 -19.109 2.227 1 95.75 100 ASP A N 1
ATOM 782 C CA . ASP A 1 100 ? 6.211 -20.062 3.332 1 95.75 100 ASP A CA 1
ATOM 783 C C . ASP A 1 100 ? 5.18 -21.172 3.135 1 95.75 100 ASP A C 1
ATOM 785 O O . ASP A 1 100 ? 4.375 -21.125 2.203 1 95.75 100 ASP A O 1
ATOM 789 N N . GLY A 1 101 ? 5.203 -22.188 4.039 1 93.81 101 GLY A N 1
ATOM 790 C CA . GLY A 1 101 ? 4.434 -23.422 3.904 1 93.81 101 GLY A CA 1
ATOM 791 C C . GLY A 1 101 ? 2.945 -23.219 4.121 1 93.81 101 GLY A C 1
ATOM 792 O O . GLY A 1 101 ? 2.141 -24.078 3.791 1 93.81 101 GLY A O 1
ATOM 793 N N . LEU A 1 102 ? 2.59 -22.062 4.59 1 92.25 102 LEU A N 1
ATOM 794 C CA . LEU A 1 102 ? 1.171 -21.812 4.809 1 92.25 102 LEU A CA 1
ATOM 795 C C . LEU A 1 102 ? 0.455 -21.547 3.488 1 92.25 102 LEU A C 1
ATOM 797 O O . LEU A 1 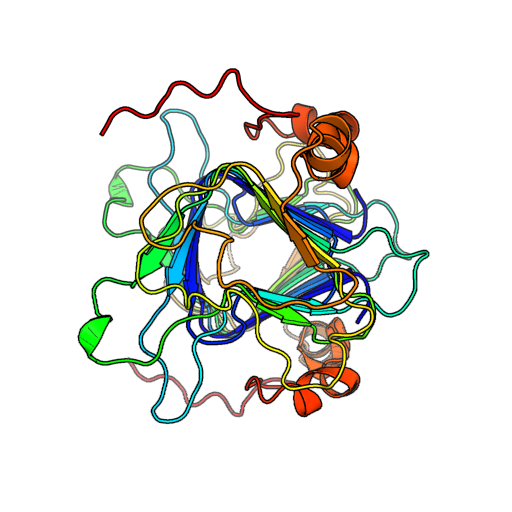102 ? -0.776 -21.578 3.428 1 92.25 102 LEU A O 1
ATOM 801 N N . VAL A 1 103 ? 1.223 -21.188 2.457 1 95.19 103 VAL A N 1
ATOM 802 C CA . VAL A 1 103 ? 0.608 -20.938 1.155 1 95.19 103 VAL A CA 1
ATOM 803 C C . VAL A 1 103 ? 0.008 -22.234 0.619 1 95.19 103 VAL A C 1
ATOM 805 O O . VAL A 1 103 ? 0.694 -23.266 0.535 1 95.19 103 VAL A O 1
ATOM 808 N N . ASP A 1 104 ? -1.216 -22.203 0.322 1 95.56 104 ASP A N 1
ATOM 809 C CA . ASP A 1 104 ? -1.912 -23.344 -0.245 1 95.56 104 ASP A CA 1
ATOM 810 C C . ASP A 1 104 ? -1.251 -23.797 -1.543 1 95.56 104 ASP A C 1
ATOM 812 O O . ASP A 1 104 ? -0.872 -22.984 -2.377 1 95.56 104 ASP A O 1
ATOM 816 N N . PRO A 1 105 ? -1.147 -25.094 -1.718 1 96.56 105 PRO A N 1
ATOM 817 C CA . PRO A 1 105 ? -0.551 -25.594 -2.959 1 96.56 105 PRO A CA 1
ATOM 818 C C . PRO A 1 105 ? -1.266 -25.078 -4.207 1 96.56 105 PRO A C 1
ATOM 820 O O . PRO A 1 105 ? -0.639 -24.922 -5.258 1 96.56 105 PRO A O 1
ATOM 823 N N . GLN A 1 106 ? -2.527 -24.781 -4.145 1 97.19 106 GLN A N 1
ATOM 824 C CA . GLN A 1 106 ? -3.246 -24.219 -5.281 1 97.19 106 GLN A CA 1
ATOM 825 C C . GLN A 1 106 ? -2.75 -22.812 -5.609 1 97.19 106 GLN A C 1
ATOM 827 O O . GLN A 1 106 ? -2.889 -22.344 -6.742 1 97.19 106 GLN A O 1
ATOM 832 N N . GLY A 1 107 ? -2.23 -22.156 -4.629 1 97.94 107 GLY A N 1
ATOM 833 C CA . GLY A 1 107 ? -1.604 -20.844 -4.801 1 97.94 107 GLY A CA 1
ATOM 834 C C . GLY A 1 107 ? -2.604 -19.719 -4.902 1 97.94 107 GLY A C 1
ATOM 835 O O . GLY A 1 107 ? -2.42 -18.656 -4.289 1 97.94 107 GLY A O 1
ATOM 836 N N . TRP A 1 108 ? -3.68 -19.922 -5.711 1 98.19 108 TRP A N 1
ATOM 837 C CA . TRP A 1 108 ? -4.664 -18.891 -6.031 1 98.19 108 TRP A CA 1
ATOM 838 C C . TRP A 1 108 ? -6.082 -19.422 -5.855 1 98.19 108 TRP A C 1
ATOM 840 O O . TRP A 1 108 ? -6.312 -20.641 -5.898 1 98.19 108 TRP A O 1
ATOM 850 N N . VAL A 1 109 ? -6.984 -18.469 -5.613 1 95.88 109 VAL A N 1
ATOM 851 C CA . VAL A 1 109 ? -8.375 -18.859 -5.441 1 95.88 109 VAL A CA 1
ATOM 852 C C . VAL A 1 109 ? -9.289 -17.891 -6.188 1 95.88 109 VAL A C 1
ATOM 854 O O . VAL A 1 109 ? -8.93 -16.734 -6.391 1 95.88 109 VAL A O 1
ATOM 857 N N . ASP A 1 110 ? -10.367 -18.375 -6.711 1 95.69 110 ASP A N 1
ATOM 858 C CA . ASP A 1 110 ? -11.32 -17.547 -7.434 1 95.69 110 ASP A CA 1
ATOM 859 C C . ASP A 1 110 ? -12.703 -17.625 -6.793 1 95.69 110 ASP A C 1
ATOM 861 O O . ASP A 1 110 ? -13.445 -18.578 -7.012 1 95.69 110 ASP A O 1
ATOM 865 N N . ASP A 1 111 ? -12.969 -16.578 -6.109 1 90.56 111 ASP A N 1
ATOM 866 C CA . ASP A 1 111 ? -14.266 -16.5 -5.434 1 90.56 111 ASP A CA 1
ATOM 867 C C . ASP A 1 111 ? -15.25 -15.641 -6.23 1 90.56 111 ASP A C 1
ATOM 869 O O . ASP A 1 111 ? -16.453 -15.656 -5.965 1 90.56 111 ASP A O 1
ATOM 873 N N . TRP A 1 112 ? -14.805 -14.961 -7.258 1 90.5 112 TRP A N 1
ATOM 874 C CA . TRP A 1 112 ? -15.656 -13.977 -7.91 1 90.5 112 TRP A CA 1
ATOM 875 C C . TRP A 1 112 ? -15.852 -14.312 -9.383 1 90.5 112 TRP A C 1
ATOM 877 O O . TRP A 1 112 ? -16.469 -13.539 -10.133 1 90.5 112 TRP A O 1
ATOM 887 N N . GLY A 1 113 ? -15.273 -15.43 -9.875 1 93.5 113 GLY A N 1
ATOM 888 C CA . GLY A 1 113 ? -15.562 -15.945 -11.203 1 93.5 113 GLY A CA 1
ATOM 889 C C . GLY A 1 113 ? -14.703 -15.312 -12.289 1 93.5 113 GLY A C 1
ATOM 890 O O . GLY A 1 113 ? -15.172 -15.109 -13.414 1 93.5 113 GLY A O 1
ATOM 891 N N . HIS A 1 114 ? -13.484 -14.977 -11.977 1 95.25 114 HIS A N 1
ATOM 892 C CA . HIS A 1 114 ? -12.664 -14.289 -12.969 1 95.25 114 HIS A CA 1
ATOM 893 C C . HIS A 1 114 ? -11.43 -15.117 -13.328 1 95.25 114 HIS A C 1
ATOM 895 O O . HIS A 1 114 ? -10.492 -14.602 -13.938 1 95.25 114 HIS A O 1
ATOM 901 N N . LYS A 1 115 ? -11.391 -16.406 -13 1 96.62 115 LYS A N 1
ATOM 902 C CA . LYS A 1 115 ? -10.219 -17.266 -13.172 1 96.62 115 LYS A CA 1
ATOM 903 C C . LYS A 1 115 ? -9.859 -17.406 -14.648 1 96.62 115 LYS A C 1
ATOM 905 O O . LYS A 1 115 ? -8.703 -17.672 -14.984 1 96.62 115 LYS A O 1
ATOM 910 N N . ASP A 1 116 ? -10.797 -17.234 -15.531 1 96.81 116 ASP A N 1
ATOM 911 C CA . ASP A 1 116 ? -10.57 -17.516 -16.938 1 96.81 116 ASP A CA 1
ATOM 912 C C . ASP A 1 116 ? -9.797 -16.391 -17.625 1 96.81 116 ASP A C 1
ATOM 914 O O . ASP A 1 116 ? -9.266 -16.562 -18.719 1 96.81 116 ASP A O 1
ATOM 918 N N . THR A 1 117 ? -9.719 -15.18 -16.984 1 96.38 117 THR A N 1
ATOM 919 C CA . THR A 1 117 ? -9.086 -14.039 -17.641 1 96.38 117 THR A CA 1
ATOM 920 C C . THR A 1 117 ? -7.984 -13.453 -16.766 1 96.38 117 THR A C 1
ATOM 922 O O . THR A 1 117 ? -7.145 -12.688 -17.234 1 96.38 117 THR A O 1
ATOM 925 N N . ALA A 1 118 ? -7.891 -13.812 -15.523 1 96.38 118 ALA A N 1
ATOM 926 C CA . ALA A 1 118 ? -6.93 -13.258 -14.578 1 96.38 118 ALA A CA 1
ATOM 927 C C . ALA A 1 118 ? -5.52 -13.758 -14.867 1 96.38 118 ALA A C 1
ATOM 929 O O . ALA A 1 118 ? -5.324 -14.938 -15.172 1 96.38 118 ALA A O 1
ATOM 930 N N . TYR A 1 119 ? -4.59 -12.891 -14.891 1 97.69 119 TYR A N 1
ATOM 931 C CA . TYR A 1 119 ? -3.184 -13.242 -15.023 1 97.69 119 TYR A CA 1
ATOM 932 C C . TYR A 1 119 ? -2.535 -13.445 -13.664 1 97.69 119 TYR A C 1
ATOM 934 O O . TYR A 1 119 ? -2.406 -12.492 -12.883 1 97.69 119 TYR A O 1
ATOM 942 N N . CYS A 1 120 ? -2.125 -14.617 -13.352 1 98.38 120 CYS A N 1
ATOM 943 C CA . CYS A 1 120 ? -1.385 -14.969 -12.141 1 98.38 120 CYS A CA 1
ATOM 944 C C . CYS A 1 120 ? -0.009 -15.523 -12.484 1 98.38 120 CYS A C 1
ATOM 946 O O . CYS A 1 120 ? 0.1 -16.531 -13.18 1 98.38 120 CYS A O 1
ATOM 948 N N . GLY A 1 121 ? 1.006 -14.875 -12.031 1 98.69 121 GLY A N 1
ATOM 949 C CA . GLY A 1 121 ? 2.352 -15.273 -12.414 1 98.69 121 GLY A CA 1
ATOM 950 C C . GLY A 1 121 ? 3.256 -15.531 -11.227 1 98.69 121 GLY A C 1
ATOM 951 O O . GLY A 1 121 ? 3.164 -14.852 -10.203 1 98.69 121 GLY A O 1
ATOM 952 N N . GLU A 1 122 ? 4.102 -16.469 -11.367 1 98.81 122 GLU A N 1
ATOM 953 C CA . GLU A 1 122 ? 5.141 -16.812 -10.398 1 98.81 122 GLU A CA 1
ATOM 954 C C . GLU A 1 122 ? 6.477 -17.062 -11.094 1 98.81 122 GLU A C 1
ATOM 956 O O . GLU A 1 122 ? 6.527 -17.75 -12.125 1 98.81 122 GLU A O 1
ATOM 961 N N . HIS A 1 123 ? 7.496 -16.438 -10.578 1 98.44 123 HIS A N 1
ATOM 962 C CA . HIS A 1 123 ? 8.812 -16.562 -11.188 1 98.44 123 HIS A CA 1
ATOM 963 C C . HIS A 1 123 ? 9.898 -16.703 -10.125 1 98.44 123 HIS A C 1
ATOM 965 O O . HIS A 1 123 ? 10.125 -15.781 -9.344 1 98.44 123 HIS A O 1
ATOM 971 N N . LYS A 1 124 ? 10.562 -17.812 -10.047 1 97.81 124 LYS A N 1
ATOM 972 C CA . LYS A 1 124 ? 11.742 -18.078 -9.234 1 97.81 124 LYS A CA 1
ATOM 973 C C . LYS A 1 124 ? 11.469 -17.828 -7.758 1 97.81 124 LYS A C 1
ATOM 975 O O . LYS A 1 124 ? 12.297 -17.234 -7.062 1 97.81 124 LYS A O 1
ATOM 980 N N . ASN A 1 125 ? 10.266 -18.125 -7.414 1 98.31 125 ASN A N 1
ATOM 981 C CA . ASN A 1 125 ? 10 -18.125 -5.98 1 98.31 125 ASN A CA 1
ATOM 982 C C . ASN A 1 125 ? 10.641 -19.312 -5.281 1 98.31 125 ASN A C 1
ATOM 984 O O . ASN A 1 125 ? 11.023 -20.281 -5.934 1 98.31 125 ASN A O 1
ATOM 988 N N . TYR A 1 126 ? 10.797 -19.172 -3.971 1 98.38 126 TYR A N 1
ATOM 989 C CA . TYR A 1 126 ? 11.414 -20.266 -3.217 1 98.38 126 TYR A CA 1
ATOM 990 C C . TYR A 1 126 ? 10.758 -20.422 -1.851 1 98.38 126 TYR A C 1
ATOM 992 O O . TYR A 1 126 ? 9.891 -19.625 -1.478 1 98.38 126 TYR A O 1
ATOM 1000 N N . GLY A 1 127 ? 11.125 -21.531 -1.125 1 98.06 127 GLY A N 1
ATOM 1001 C CA . GLY A 1 127 ? 10.508 -21.875 0.146 1 98.06 127 GLY A CA 1
ATOM 1002 C C . GLY A 1 127 ? 9.508 -23.016 0.04 1 98.06 127 GLY A C 1
ATOM 1003 O O . GLY A 1 127 ? 9.203 -23.484 -1.061 1 98.06 127 GLY A O 1
ATOM 1004 N N . PRO A 1 128 ? 8.945 -23.422 1.146 1 96.62 128 PRO A N 1
ATOM 1005 C CA . PRO A 1 128 ? 8.102 -24.625 1.187 1 96.62 128 PRO A CA 1
ATOM 1006 C C . PRO A 1 128 ? 6.785 -24.438 0.438 1 96.62 128 PRO A C 1
ATOM 1008 O O . PRO A 1 128 ? 6.176 -25.422 0 1 96.62 128 PRO A O 1
ATOM 1011 N N . GLY A 1 129 ? 6.352 -23.203 0.268 1 96.94 129 GLY A N 1
ATOM 1012 C CA . GLY A 1 129 ? 5.102 -22.953 -0.432 1 96.94 129 GLY A CA 1
ATOM 1013 C C . GLY A 1 129 ? 5.301 -22.531 -1.877 1 96.94 129 GLY A C 1
ATOM 1014 O O . GLY A 1 129 ? 4.355 -22.109 -2.545 1 96.94 129 GLY A O 1
ATOM 1015 N N . SER A 1 130 ? 6.484 -22.688 -2.402 1 98.25 130 SER A N 1
ATOM 1016 C CA . SER A 1 130 ? 6.82 -22.078 -3.68 1 98.25 130 SER A CA 1
ATOM 1017 C C . SER A 1 130 ? 6.637 -23.047 -4.836 1 98.25 130 SER A C 1
ATOM 1019 O O . SER A 1 130 ? 6.664 -22.656 -6 1 98.25 130 SER A O 1
ATOM 1021 N N . SER A 1 131 ? 6.438 -24.375 -4.555 1 98 131 SER A N 1
ATOM 1022 C CA . SER A 1 131 ? 6.273 -25.328 -5.648 1 98 131 SER A CA 1
ATOM 1023 C C . SER A 1 131 ? 5.066 -24.969 -6.512 1 98 131 SER A C 1
ATOM 1025 O O . SER A 1 131 ? 3.996 -24.641 -5.992 1 98 131 SER A O 1
ATOM 1027 N N . THR A 1 132 ? 5.23 -25.062 -7.789 1 98.19 132 THR A N 1
ATOM 1028 C CA . THR A 1 132 ? 4.133 -24.734 -8.695 1 98.19 132 THR A CA 1
ATOM 1029 C C . THR A 1 132 ? 3.455 -26 -9.211 1 98.19 132 THR A C 1
ATOM 1031 O O . THR A 1 132 ? 2.578 -25.922 -10.078 1 98.19 132 THR A O 1
ATOM 1034 N N . ASN A 1 133 ? 3.791 -27.109 -8.688 1 97.75 133 ASN A N 1
ATOM 1035 C CA . ASN A 1 133 ? 3.332 -28.406 -9.195 1 97.75 133 ASN A CA 1
ATOM 1036 C C . ASN A 1 133 ? 1.827 -28.578 -9.008 1 97.75 133 ASN A C 1
ATOM 1038 O O . ASN A 1 133 ? 1.171 -29.234 -9.812 1 97.75 133 ASN A O 1
ATOM 1042 N N . ASN A 1 134 ? 1.289 -28.016 -7.949 1 97.94 134 ASN A N 1
ATOM 1043 C CA . ASN A 1 134 ? -0.12 -28.203 -7.629 1 97.94 134 ASN A CA 1
ATOM 1044 C C . ASN A 1 134 ? -0.888 -26.891 -7.656 1 97.94 134 ASN A C 1
ATOM 1046 O O . ASN A 1 134 ? -1.913 -26.734 -6.988 1 97.94 134 ASN A O 1
ATOM 1050 N N . ARG A 1 135 ? -0.321 -25.953 -8.445 1 98.62 135 ARG A N 1
ATOM 1051 C CA . ARG A 1 135 ? -1.023 -24.688 -8.617 1 98.62 135 ARG A CA 1
ATOM 1052 C C . ARG A 1 135 ? -2.291 -24.875 -9.445 1 98.62 135 ARG A C 1
ATOM 1054 O O . ARG A 1 135 ? -2.512 -25.938 -10.023 1 98.62 135 ARG A O 1
ATOM 1061 N N . VAL A 1 136 ? -3.143 -23.859 -9.359 1 98.38 136 VAL A N 1
ATOM 1062 C CA . VAL A 1 136 ? -4.352 -23.844 -10.18 1 98.38 136 VAL A CA 1
ATOM 1063 C C . VAL A 1 136 ? -3.98 -24.047 -11.648 1 98.38 136 VAL A C 1
ATOM 1065 O O . VAL A 1 136 ? -2.869 -23.703 -12.062 1 98.38 136 VAL A O 1
ATOM 1068 N N . ASN A 1 137 ? -4.895 -24.5 -12.438 1 97.75 137 ASN A N 1
ATOM 1069 C CA . ASN A 1 137 ? -4.711 -24.672 -13.875 1 97.75 137 ASN A CA 1
ATOM 1070 C C . ASN A 1 137 ? -5.52 -23.656 -14.672 1 97.75 137 ASN A C 1
ATOM 1072 O O . ASN A 1 137 ? -6.16 -24 -15.664 1 97.75 137 ASN A O 1
ATOM 1076 N N . TRP A 1 138 ? -5.578 -22.5 -14.219 1 97.81 138 TRP A N 1
ATOM 1077 C CA . TRP A 1 138 ? -6.281 -21.422 -14.906 1 97.81 138 TRP A CA 1
ATOM 1078 C C . TRP A 1 138 ? -5.602 -21.078 -16.234 1 97.81 138 TRP A C 1
ATOM 1080 O O . TRP A 1 138 ? -4.379 -21.172 -16.344 1 97.81 138 TRP A O 1
ATOM 1090 N N . PRO A 1 139 ? -6.324 -20.672 -17.234 1 97.38 139 PRO A N 1
ATOM 1091 C CA . PRO A 1 139 ? -5.75 -20.406 -18.562 1 97.38 139 PRO A CA 1
ATOM 1092 C C . PRO A 1 139 ? -4.609 -19.391 -18.516 1 97.38 139 PRO A C 1
ATOM 1094 O O . PRO A 1 139 ? -3.688 -19.469 -19.328 1 97.38 139 PRO A O 1
ATOM 1097 N N . HIS A 1 140 ? -4.715 -18.453 -17.594 1 96 140 HIS A N 1
ATOM 1098 C CA . HIS A 1 140 ? -3.695 -17.406 -17.578 1 96 140 HIS A CA 1
ATOM 1099 C C . HIS A 1 140 ? -2.914 -17.422 -16.281 1 96 140 HIS A C 1
ATOM 1101 O O . HIS A 1 140 ? -2.451 -16.375 -15.812 1 96 140 HIS A O 1
ATOM 1107 N N . TYR A 1 141 ? -2.857 -18.469 -15.648 1 98.06 141 TYR A N 1
ATOM 1108 C CA . TYR A 1 141 ? -1.797 -18.719 -14.68 1 98.06 141 TYR A CA 1
ATOM 1109 C C . TYR A 1 141 ? -0.483 -19.047 -15.383 1 98.06 141 TYR A C 1
ATOM 1111 O O . TYR A 1 141 ? -0.466 -19.781 -16.375 1 98.06 141 TYR A O 1
ATOM 1119 N N . HIS A 1 142 ? 0.618 -18.531 -14.836 1 98.06 142 HIS A N 1
ATOM 1120 C CA . HIS A 1 142 ? 1.916 -18.766 -15.469 1 98.06 142 HIS A CA 1
ATOM 1121 C C . HIS A 1 142 ? 3.002 -18.984 -14.414 1 98.06 142 HIS A C 1
ATOM 1123 O O . HIS A 1 142 ? 3.314 -18.078 -13.641 1 98.06 142 HIS A O 1
ATOM 1129 N N . ALA A 1 143 ? 3.525 -20.156 -14.391 1 97.94 143 ALA A N 1
ATOM 1130 C CA . ALA A 1 143 ? 4.883 -20.281 -13.875 1 97.94 143 ALA A CA 1
ATOM 1131 C C . ALA A 1 143 ? 5.902 -19.719 -14.859 1 97.94 143 ALA A C 1
ATOM 1133 O O . ALA A 1 143 ? 6.309 -20.422 -15.805 1 97.94 143 ALA A O 1
ATOM 1134 N N . ILE A 1 144 ? 6.254 -18.547 -14.711 1 97.88 144 ILE A N 1
ATOM 1135 C CA . ILE A 1 144 ? 7.031 -17.797 -15.703 1 97.88 144 ILE A CA 1
ATOM 1136 C C . ILE A 1 144 ? 8.469 -18.312 -15.711 1 97.88 144 ILE A C 1
ATOM 1138 O O . ILE A 1 144 ? 9.219 -18.109 -14.75 1 97.88 144 ILE A O 1
ATOM 1142 N N . THR A 1 145 ? 8.844 -18.906 -16.703 1 95.75 145 THR A N 1
ATOM 1143 C CA . THR A 1 145 ? 10.203 -19.406 -16.844 1 95.75 145 THR A CA 1
ATOM 1144 C C . THR A 1 145 ? 11.047 -18.469 -17.703 1 95.75 145 THR A C 1
ATOM 1146 O O . THR A 1 145 ? 12.266 -18.406 -17.547 1 95.75 145 THR A O 1
ATOM 1149 N N . ASP A 1 146 ? 10.398 -17.75 -18.594 1 95 146 ASP A N 1
ATOM 1150 C CA . ASP A 1 146 ? 11.109 -16.828 -19.469 1 95 146 ASP A CA 1
ATOM 1151 C C . ASP A 1 146 ? 11.508 -15.547 -18.734 1 95 146 ASP A C 1
ATOM 1153 O O . ASP A 1 146 ? 10.648 -14.82 -18.219 1 95 146 ASP A O 1
ATOM 1157 N N . GLN A 1 147 ? 12.727 -15.25 -18.781 1 93.38 147 GLN A N 1
ATOM 1158 C CA . GLN A 1 147 ? 13.266 -14.102 -18.062 1 93.38 147 GLN A CA 1
ATOM 1159 C C . GLN A 1 147 ? 12.727 -12.789 -18.625 1 93.38 147 GLN A C 1
ATOM 1161 O O . GLN A 1 147 ? 12.477 -11.836 -17.891 1 93.38 147 GLN A O 1
ATOM 1166 N N . ASN A 1 148 ? 12.602 -12.789 -19.875 1 93.31 148 ASN A N 1
ATOM 1167 C CA . ASN A 1 148 ? 12.109 -11.57 -20.5 1 93.31 148 ASN A CA 1
ATOM 1168 C C . ASN A 1 148 ? 10.68 -11.258 -20.062 1 93.31 148 ASN A C 1
ATOM 1170 O O . ASN A 1 148 ? 10.336 -10.094 -19.828 1 93.31 148 ASN A O 1
ATOM 1174 N N . THR A 1 149 ? 9.898 -12.289 -20.047 1 96.06 149 THR A N 1
ATOM 1175 C CA . THR A 1 149 ? 8.531 -12.109 -19.547 1 96.06 149 THR A CA 1
ATOM 1176 C C . THR A 1 149 ? 8.531 -11.609 -18.109 1 96.06 149 THR A C 1
ATOM 1178 O O . THR A 1 149 ? 7.816 -10.664 -17.781 1 96.06 149 THR A O 1
ATOM 1181 N N . ALA A 1 150 ? 9.32 -12.203 -17.266 1 97.31 150 ALA A N 1
ATOM 1182 C CA . ALA A 1 150 ? 9.406 -11.805 -15.867 1 97.31 150 ALA A CA 1
ATOM 1183 C C . ALA A 1 150 ? 9.891 -10.359 -15.734 1 97.31 150 ALA A C 1
ATOM 1185 O O . ALA A 1 150 ? 9.43 -9.625 -14.859 1 97.31 150 ALA A O 1
ATOM 1186 N N . GLU A 1 151 ? 10.766 -9.945 -16.594 1 96.31 151 GLU A N 1
ATOM 1187 C CA . GLU A 1 151 ? 11.359 -8.617 -16.531 1 96.31 151 GLU A CA 1
ATOM 1188 C C . GLU A 1 151 ? 10.305 -7.531 -16.719 1 96.31 151 GLU A C 1
ATOM 1190 O O . GLU A 1 151 ? 10.461 -6.418 -16.219 1 96.31 151 GLU A O 1
ATOM 1195 N N . PHE A 1 152 ? 9.289 -7.84 -17.391 1 96.62 152 PHE A N 1
ATOM 1196 C CA . PHE A 1 152 ? 8.203 -6.887 -17.578 1 96.62 152 PHE A CA 1
ATOM 1197 C C . PHE A 1 152 ? 7.645 -6.414 -16.25 1 96.62 152 PHE A C 1
ATOM 1199 O O . PHE A 1 152 ? 7.188 -5.273 -16.125 1 96.62 152 PHE A O 1
ATOM 1206 N N . PHE A 1 153 ? 7.727 -7.27 -15.25 1 97.69 153 PHE A N 1
ATOM 1207 C CA . PHE A 1 153 ? 7.055 -6.98 -13.984 1 97.69 153 PHE A CA 1
ATOM 1208 C C . PHE A 1 153 ? 8.031 -6.398 -12.977 1 97.69 153 PHE A C 1
ATOM 1210 O O . PHE A 1 153 ? 7.711 -6.289 -11.789 1 97.69 153 PHE A O 1
ATOM 1217 N N . THR A 1 154 ? 9.25 -5.984 -13.383 1 97.44 154 THR A N 1
ATOM 1218 C CA . THR A 1 154 ? 10.234 -5.359 -12.508 1 97.44 154 THR A CA 1
ATOM 1219 C C . THR A 1 154 ? 10.039 -3.846 -12.469 1 97.44 154 THR A C 1
ATOM 1221 O O . THR A 1 154 ? 9.25 -3.297 -13.242 1 97.44 154 THR A O 1
ATOM 1224 N N . VAL A 1 155 ? 10.773 -3.24 -11.578 1 95.75 155 VAL A N 1
ATOM 1225 C CA . VAL A 1 155 ? 10.664 -1.804 -11.352 1 95.75 155 VAL A CA 1
ATOM 1226 C C . VAL A 1 155 ? 10.969 -1.05 -12.641 1 95.75 155 VAL A C 1
ATOM 1228 O O . VAL A 1 155 ? 10.258 -0.107 -13 1 95.75 155 VAL A O 1
ATOM 1231 N N . ALA A 1 156 ? 11.914 -1.489 -13.406 1 95 156 ALA A N 1
ATOM 1232 C CA . ALA A 1 156 ? 12.352 -0.785 -14.617 1 95 156 ALA A CA 1
ATOM 1233 C C . ALA A 1 156 ? 11.234 -0.748 -15.656 1 95 156 ALA A C 1
ATOM 1235 O O . ALA A 1 156 ? 11.039 0.268 -16.328 1 95 156 ALA A O 1
ATOM 1236 N N . HIS A 1 157 ? 10.523 -1.828 -15.797 1 95.62 157 HIS A N 1
ATOM 1237 C CA . HIS A 1 157 ? 9.578 -1.938 -16.906 1 95.62 157 HIS A CA 1
ATOM 1238 C C . HIS A 1 157 ? 8.148 -1.737 -16.438 1 95.62 157 HIS A C 1
ATOM 1240 O O . HIS A 1 157 ? 7.406 -0.928 -17 1 95.62 157 HIS A O 1
ATOM 1246 N N . PHE A 1 158 ? 7.793 -2.387 -15.398 1 96.12 158 PHE A N 1
ATO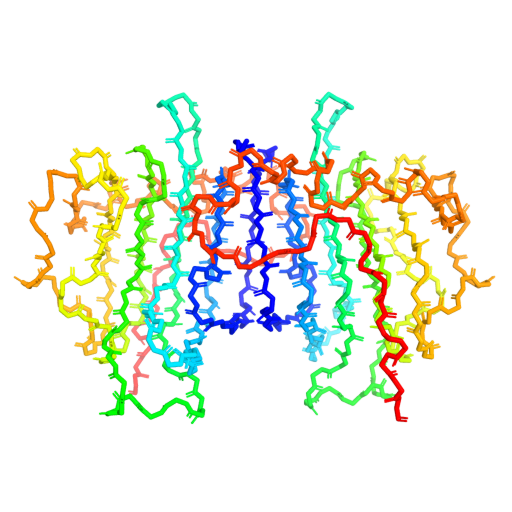M 1247 C CA . PHE A 1 158 ? 6.395 -2.426 -14.977 1 96.12 158 PHE A CA 1
ATOM 1248 C C . PHE A 1 158 ? 5.918 -1.043 -14.555 1 96.12 158 PHE A C 1
ATOM 1250 O O . PHE A 1 158 ? 4.793 -0.645 -14.875 1 96.12 158 PHE A O 1
ATOM 1257 N N . ILE A 1 159 ? 6.809 -0.319 -13.812 1 93.88 159 ILE A N 1
ATOM 1258 C CA . ILE A 1 159 ? 6.395 0.994 -13.328 1 93.88 159 ILE A CA 1
ATOM 1259 C C . ILE A 1 159 ? 7.324 2.066 -13.891 1 93.88 159 ILE A C 1
ATOM 1261 O O . ILE A 1 159 ? 7.32 3.207 -13.422 1 93.88 159 ILE A O 1
ATOM 1265 N N . SER A 1 160 ? 8.141 1.724 -14.867 1 92.69 160 SER A N 1
ATOM 1266 C CA . SER A 1 160 ? 9.086 2.658 -15.461 1 92.69 160 SER A CA 1
ATOM 1267 C C . SER A 1 160 ? 9.875 3.41 -14.391 1 92.69 160 SER A C 1
ATOM 1269 O O . SER A 1 160 ? 9.992 4.637 -14.445 1 92.69 160 SER A O 1
ATOM 1271 N N . GLY A 1 161 ? 10.391 2.701 -13.477 1 91 161 GLY A N 1
ATOM 1272 C CA . GLY A 1 161 ? 10.945 3.264 -12.258 1 91 161 GLY A CA 1
ATOM 1273 C C . GLY A 1 161 ? 12.156 4.145 -12.508 1 91 161 GLY A C 1
ATOM 1274 O O . GLY A 1 161 ? 12.414 5.086 -11.758 1 91 161 GLY A O 1
ATOM 1275 N N . TYR A 1 162 ? 12.906 3.914 -13.555 1 88.75 162 TYR A N 1
ATOM 1276 C CA . TYR A 1 162 ? 14.07 4.742 -13.852 1 88.75 162 TYR A CA 1
ATOM 1277 C C . TYR A 1 162 ? 13.664 6.191 -14.078 1 88.75 162 TYR A C 1
ATOM 1279 O O . TYR A 1 162 ? 14.453 7.109 -13.844 1 88.75 162 TYR A O 1
ATOM 1287 N N . ASN A 1 163 ? 12.492 6.398 -14.461 1 87.88 163 ASN A N 1
ATOM 1288 C CA . ASN A 1 163 ? 12.062 7.73 -14.859 1 87.88 163 ASN A CA 1
ATOM 1289 C C . ASN A 1 163 ? 11.727 8.602 -13.656 1 87.88 163 ASN A C 1
ATOM 1291 O O . ASN A 1 163 ? 11.742 9.828 -13.75 1 87.88 163 ASN A O 1
ATOM 1295 N N . TRP A 1 164 ? 11.492 7.957 -12.555 1 84.12 164 TRP A N 1
ATOM 1296 C CA . TRP A 1 164 ? 10.992 8.82 -11.492 1 84.12 164 TRP A CA 1
ATOM 1297 C C . TRP A 1 164 ? 11.586 8.43 -10.141 1 84.12 164 TRP A C 1
ATOM 1299 O O . TRP A 1 164 ? 11.656 9.258 -9.227 1 84.12 164 TRP A O 1
ATOM 1309 N N . LEU A 1 165 ? 12.102 7.219 -9.953 1 85.56 165 LEU A N 1
ATOM 1310 C CA . LEU A 1 165 ? 12.562 6.781 -8.641 1 85.56 165 LEU A CA 1
ATOM 1311 C C . LEU A 1 165 ? 13.938 7.359 -8.32 1 85.56 165 LEU A C 1
ATOM 1313 O O . LEU A 1 165 ? 14.211 7.738 -7.18 1 85.56 165 LEU A O 1
ATOM 1317 N N . PRO A 1 166 ? 14.836 7.531 -9.25 1 83 166 PRO A N 1
ATOM 1318 C CA . PRO A 1 166 ? 16.172 8.008 -8.914 1 83 166 PRO A CA 1
ATOM 1319 C C . PRO A 1 166 ? 16.156 9.375 -8.234 1 83 166 PRO A C 1
ATOM 1321 O O . PRO A 1 166 ? 16.938 9.625 -7.312 1 83 166 PRO A O 1
ATOM 1324 N N . GLU A 1 167 ? 15.297 10.258 -8.578 1 77.06 167 GLU A N 1
ATOM 1325 C CA . GLU A 1 167 ? 15.258 11.609 -8.023 1 77.06 167 GLU A CA 1
ATOM 1326 C C . GLU A 1 167 ? 14.773 11.594 -6.574 1 77.06 167 GLU A C 1
ATOM 1328 O O . GLU A 1 167 ? 14.961 12.562 -5.84 1 77.06 167 GLU A O 1
ATOM 1333 N N . THR A 1 168 ? 14.211 10.531 -6.172 1 74.25 168 THR A N 1
ATOM 1334 C CA . THR A 1 168 ? 13.633 10.453 -4.836 1 74.25 168 THR A CA 1
ATOM 1335 C C . THR A 1 168 ? 14.695 10.078 -3.809 1 74.25 168 THR A C 1
ATOM 1337 O O . THR A 1 168 ? 14.523 10.328 -2.613 1 74.25 168 THR A O 1
ATOM 1340 N N . GLY A 1 169 ? 15.75 9.367 -4.25 1 76.12 169 GLY A N 1
ATOM 1341 C CA . GLY A 1 169 ? 16.734 8.82 -3.334 1 76.12 169 GLY A CA 1
ATOM 1342 C C . GLY A 1 169 ? 16.312 7.496 -2.721 1 76.12 169 GLY A C 1
ATOM 1343 O O . GLY A 1 169 ? 17.094 6.875 -1.989 1 76.12 169 GLY A O 1
ATOM 1344 N N . VAL A 1 170 ? 15.086 7.039 -2.873 1 76.12 170 VAL A N 1
ATOM 1345 C CA . VAL A 1 170 ? 14.648 5.723 -2.424 1 76.12 170 VAL A CA 1
ATOM 1346 C C . VAL A 1 170 ? 15.406 4.637 -3.182 1 76.12 170 VAL A C 1
ATOM 1348 O O . VAL A 1 170 ? 15.445 4.641 -4.414 1 76.12 170 VAL A O 1
ATOM 1351 N N . PRO A 1 171 ? 15.961 3.758 -2.426 1 84.06 171 PRO A N 1
ATOM 1352 C CA . PRO A 1 171 ? 16.656 2.672 -3.115 1 84.06 171 PRO A CA 1
ATOM 1353 C C . PRO A 1 171 ? 15.711 1.731 -3.852 1 84.06 171 PRO A C 1
ATOM 1355 O O . PRO A 1 171 ? 14.586 1.501 -3.395 1 84.06 171 PRO A O 1
ATOM 1358 N N . PHE A 1 172 ? 16.188 1.251 -4.938 1 90.56 172 PHE A N 1
ATOM 1359 C CA . PHE A 1 172 ? 15.406 0.27 -5.688 1 90.56 172 PHE A CA 1
ATOM 1360 C C . PHE A 1 172 ? 16.312 -0.581 -6.562 1 90.56 172 PHE A C 1
ATOM 1362 O O . PHE A 1 172 ? 17.453 -0.202 -6.836 1 90.56 172 PHE A O 1
ATOM 1369 N N . THR A 1 173 ? 15.906 -1.74 -6.875 1 94 173 THR A N 1
ATOM 1370 C CA . THR A 1 173 ? 16.5 -2.609 -7.883 1 94 173 THR A CA 1
ATOM 1371 C C . THR A 1 173 ? 15.68 -2.605 -9.164 1 94 173 THR A C 1
ATOM 1373 O O . THR A 1 173 ? 14.523 -3.037 -9.164 1 94 173 THR A O 1
ATOM 1376 N N . PRO A 1 174 ? 16.234 -2.131 -10.219 1 94.25 174 PRO A N 1
ATOM 1377 C CA . PRO A 1 174 ? 15.43 -1.956 -11.438 1 94.25 174 PRO A CA 1
ATOM 1378 C C . PRO A 1 174 ? 14.992 -3.283 -12.047 1 94.25 174 PRO A C 1
ATOM 1380 O O . PRO A 1 174 ? 13.867 -3.4 -12.539 1 94.25 174 PRO A O 1
ATOM 1383 N N . GLY A 1 175 ? 15.805 -4.219 -12.117 1 94.62 175 GLY A N 1
ATOM 1384 C CA . GLY A 1 175 ? 15.555 -5.547 -12.656 1 94.62 175 GLY A CA 1
ATOM 1385 C C . GLY A 1 175 ? 15.727 -6.648 -11.625 1 94.62 175 GLY A C 1
ATOM 1386 O O . GLY A 1 175 ? 15.234 -6.539 -10.5 1 94.62 175 GLY A O 1
ATOM 1387 N N . PHE A 1 176 ? 16.281 -7.766 -12.086 1 90.12 176 PHE A N 1
ATOM 1388 C CA . PHE A 1 176 ? 16.625 -8.844 -11.156 1 90.12 176 PHE A CA 1
ATOM 1389 C C . PHE A 1 176 ? 18.078 -8.734 -10.711 1 90.12 176 PHE A C 1
ATOM 1391 O O . PHE A 1 176 ? 18.938 -8.32 -11.484 1 90.12 176 PHE A O 1
ATOM 1398 N N . GLU A 1 177 ? 18.312 -8.383 -9.344 1 66.62 177 GLU A N 1
ATOM 1399 C CA . GLU A 1 177 ? 19.719 -8.391 -8.938 1 66.62 177 GLU A CA 1
ATOM 1400 C C . GLU A 1 177 ? 20.375 -9.727 -9.266 1 66.62 177 GLU A C 1
ATOM 1402 O O . GLU A 1 177 ? 19.688 -10.75 -9.375 1 66.62 177 GLU A O 1
ATOM 1407 N N . ASN A 1 178 ? 21.672 -9.633 -9.562 1 51.25 178 ASN A N 1
ATOM 1408 C CA . ASN A 1 178 ? 22.438 -10.852 -9.344 1 51.25 178 ASN A CA 1
ATOM 1409 C C . ASN A 1 178 ? 22.156 -11.445 -7.957 1 51.25 178 ASN A C 1
ATOM 1411 O O . ASN A 1 178 ? 22.562 -10.867 -6.945 1 51.25 178 ASN A O 1
ATOM 1415 N N . GLN A 1 179 ? 20.969 -11.719 -7.602 1 43.59 179 GLN A N 1
ATOM 1416 C CA . GLN A 1 179 ? 20.422 -12.109 -6.305 1 43.59 179 GLN A CA 1
ATOM 1417 C C . GLN A 1 179 ? 21.438 -12.953 -5.523 1 43.59 179 GLN A C 1
ATOM 1419 O O . GLN A 1 179 ? 21.953 -13.945 -6.035 1 43.59 179 GLN A O 1
ATOM 1424 N N . PRO A 1 180 ? 22.266 -12.406 -4.613 1 39.69 180 PRO A N 1
ATOM 1425 C CA . PRO A 1 180 ? 22.984 -13.398 -3.811 1 39.69 180 PRO A CA 1
ATOM 1426 C C . PRO A 1 180 ? 22.062 -14.461 -3.213 1 39.69 180 PRO A C 1
ATOM 1428 O O . PRO A 1 180 ? 20.875 -14.188 -2.971 1 39.69 180 PRO A O 1
ATOM 1431 N N . VAL A 1 181 ? 22.203 -15.766 -3.547 1 35.28 181 VAL A N 1
ATOM 1432 C CA . VAL A 1 181 ? 21.609 -16.875 -2.801 1 35.28 181 VAL A CA 1
ATOM 1433 C C . VAL A 1 181 ? 21.531 -16.516 -1.318 1 35.28 181 VAL A C 1
ATOM 1435 O O . VAL A 1 181 ? 22.547 -16.281 -0.674 1 35.28 181 VAL A O 1
ATOM 1438 N N . ARG A 1 182 ? 20.562 -15.664 -0.898 1 31.62 182 ARG A N 1
ATOM 1439 C CA . ARG A 1 182 ? 20.469 -15.594 0.556 1 31.62 182 ARG A CA 1
ATOM 1440 C C . ARG A 1 182 ? 20.609 -16.969 1.182 1 31.62 182 ARG A C 1
ATOM 1442 O O . ARG A 1 182 ? 19.719 -17.828 1.022 1 31.62 182 ARG A O 1
ATOM 1449 N N . LEU A 1 183 ? 21.781 -17.469 1.295 1 27.2 183 LEU A N 1
ATOM 1450 C CA . LEU A 1 183 ? 22.062 -18.703 2.031 1 27.2 183 LEU A CA 1
ATOM 1451 C C . LEU A 1 183 ? 21.422 -18.656 3.418 1 27.2 183 LEU A C 1
ATOM 1453 O O . LEU A 1 183 ? 21.547 -17.672 4.133 1 27.2 183 LEU A O 1
ATOM 1457 N N . ASN A 1 184 ? 20.25 -19.375 3.576 1 21.78 184 ASN A N 1
ATOM 1458 C CA . ASN A 1 184 ? 20.031 -19.797 4.957 1 21.78 184 ASN A CA 1
ATOM 1459 C C . ASN A 1 184 ? 21.344 -20.172 5.641 1 21.78 184 ASN A C 1
ATOM 1461 O O . ASN A 1 184 ? 22.203 -20.812 5.031 1 21.78 184 ASN A O 1
ATOM 1465 N N . MET B 1 1 ? -12.562 2.584 -9.922 1 60.91 1 MET B N 1
ATOM 1466 C CA . MET B 1 1 ? -11.727 1.542 -9.32 1 60.91 1 MET B CA 1
ATOM 1467 C C . MET B 1 1 ? -10.328 1.549 -9.938 1 60.91 1 MET B C 1
ATOM 1469 O O . MET B 1 1 ? -9.344 1.35 -9.227 1 60.91 1 MET B O 1
ATOM 1473 N N . ALA B 1 2 ? -10.273 2.02 -11.125 1 67.25 2 ALA B N 1
ATOM 1474 C CA . ALA B 1 2 ? -8.969 1.971 -11.781 1 67.25 2 ALA B CA 1
ATOM 1475 C C . ALA B 1 2 ? -7.965 2.869 -11.07 1 67.25 2 ALA B C 1
ATOM 1477 O O . ALA B 1 2 ? -8.281 4.004 -10.711 1 67.25 2 ALA B O 1
ATOM 1478 N N . TYR B 1 3 ? -6.875 2.305 -10.734 1 78.81 3 TYR B N 1
ATOM 1479 C CA . TYR B 1 3 ? -5.734 3.043 -10.203 1 78.81 3 TYR B CA 1
ATOM 1480 C C . TYR B 1 3 ? -5.957 3.416 -8.742 1 78.81 3 TYR B C 1
ATOM 1482 O O . TYR B 1 3 ? -5.348 4.363 -8.242 1 78.81 3 TYR B O 1
ATOM 1490 N N . THR B 1 4 ? -6.941 2.693 -8.188 1 87.44 4 THR B N 1
ATOM 1491 C CA . THR B 1 4 ? -7.285 2.936 -6.789 1 87.44 4 THR B CA 1
ATOM 1492 C C . THR B 1 4 ? -6.816 1.781 -5.906 1 87.44 4 THR B C 1
ATOM 1494 O O . THR B 1 4 ? -6.777 0.632 -6.352 1 87.44 4 THR B O 1
ATOM 1497 N N . GLN B 1 5 ? -6.434 2.146 -4.66 1 89.94 5 GLN B N 1
ATOM 1498 C CA . GLN B 1 5 ? -6.09 1.136 -3.666 1 89.94 5 GLN B CA 1
ATOM 1499 C C . GLN B 1 5 ? -6.789 1.412 -2.336 1 89.94 5 GLN B C 1
ATOM 1501 O O . GLN B 1 5 ? -7.023 2.568 -1.981 1 89.94 5 GLN B O 1
ATOM 1506 N N . PHE B 1 6 ? -7.148 0.312 -1.735 1 92.25 6 PHE B N 1
ATOM 1507 C CA . PHE B 1 6 ? -7.781 0.38 -0.422 1 92.25 6 PHE B CA 1
ATOM 1508 C C . PHE B 1 6 ? -7.098 -0.567 0.557 1 92.25 6 PHE B C 1
ATOM 1510 O O . PHE B 1 6 ? -7.004 -1.77 0.302 1 92.25 6 PHE B O 1
ATOM 1517 N N . TYR B 1 7 ? -6.523 0.009 1.613 1 92.25 7 TYR B N 1
ATOM 1518 C CA . TYR B 1 7 ? -5.949 -0.745 2.723 1 92.25 7 TYR B CA 1
ATOM 1519 C C . TYR B 1 7 ? -6.82 -0.624 3.969 1 92.25 7 TYR B C 1
ATOM 1521 O O . TYR B 1 7 ? -7.164 0.483 4.387 1 92.25 7 TYR B O 1
ATOM 1529 N N . LYS B 1 8 ? -7.223 -1.732 4.512 1 90.94 8 LYS B N 1
ATOM 1530 C CA . LYS B 1 8 ? -8.07 -1.747 5.699 1 90.94 8 LYS B CA 1
ATOM 1531 C C . LYS B 1 8 ? -7.426 -2.557 6.824 1 90.94 8 LYS B C 1
ATOM 1533 O O . LYS B 1 8 ? -7.023 -3.703 6.617 1 90.94 8 LYS B O 1
ATOM 1538 N N . GLU B 1 9 ? -7.266 -1.965 8.023 1 89.69 9 GLU B N 1
ATOM 1539 C CA . GLU B 1 9 ? -6.828 -2.65 9.234 1 89.69 9 GLU B CA 1
ATOM 1540 C C . GLU B 1 9 ? -5.508 -3.383 9.016 1 89.69 9 GLU B C 1
ATOM 1542 O O . GLU B 1 9 ? -5.359 -4.539 9.406 1 89.69 9 GLU B O 1
ATOM 1547 N N . CYS B 1 10 ? -4.609 -2.686 8.336 1 90.62 10 CYS B N 1
ATOM 1548 C CA . CYS B 1 10 ? -3.262 -3.195 8.094 1 90.62 10 CYS B CA 1
ATOM 1549 C C . CYS B 1 10 ? -2.25 -2.51 9.008 1 90.62 10 CYS B C 1
ATOM 1551 O O . CYS B 1 10 ? -2.533 -1.452 9.57 1 90.62 10 CYS B O 1
ATOM 1553 N N . GLN B 1 11 ? -1.192 -3.248 9.25 1 92.69 11 GLN B N 1
ATOM 1554 C CA . GLN B 1 11 ? 0.002 -2.621 9.805 1 92.69 11 GLN B CA 1
ATOM 1555 C C . GLN B 1 11 ? 1.086 -2.461 8.742 1 92.69 11 GLN B C 1
ATOM 1557 O O . GLN B 1 11 ? 1.384 -3.402 8.008 1 92.69 11 GLN B O 1
ATOM 1562 N N . ILE B 1 12 ? 1.59 -1.319 8.648 1 93.69 12 ILE B N 1
ATOM 1563 C CA . ILE B 1 12 ? 2.641 -1.009 7.688 1 93.69 12 ILE B CA 1
ATOM 1564 C C . ILE B 1 12 ? 3.844 -0.41 8.414 1 93.69 12 ILE B C 1
ATOM 1566 O O . ILE B 1 12 ? 3.715 0.588 9.125 1 93.69 12 ILE B O 1
ATOM 1570 N N . PHE B 1 13 ? 4.996 -1.054 8.297 1 92.31 13 PHE B N 1
ATOM 1571 C CA . PHE B 1 13 ? 6.262 -0.601 8.867 1 92.31 13 PHE B CA 1
ATOM 1572 C C . PHE B 1 13 ? 7.199 -0.097 7.777 1 92.31 13 PHE B C 1
ATOM 1574 O O . PHE B 1 13 ? 7.336 -0.729 6.727 1 92.31 13 PHE B O 1
ATOM 1581 N N . GLY B 1 14 ? 7.781 1.001 8.055 1 89.81 14 GLY B N 1
ATOM 1582 C CA . GLY B 1 14 ? 8.781 1.521 7.137 1 89.81 14 GLY B CA 1
ATOM 1583 C C . GLY B 1 14 ? 9.578 2.676 7.711 1 89.81 14 GLY B C 1
ATOM 1584 O O . GLY B 1 14 ? 9.375 3.064 8.867 1 89.81 14 GLY B O 1
ATOM 1585 N N . THR B 1 15 ? 10.516 3.15 6.875 1 85.25 15 THR B N 1
ATOM 1586 C CA . THR B 1 15 ? 11.398 4.203 7.359 1 85.25 15 THR B CA 1
ATOM 1587 C C . THR B 1 15 ? 11.117 5.52 6.637 1 85.25 15 THR B C 1
ATOM 1589 O O . THR B 1 15 ? 10.359 6.355 7.133 1 85.25 15 THR B O 1
ATOM 1592 N N . VAL B 1 16 ? 11.641 5.629 5.465 1 84.75 16 VAL B N 1
ATOM 1593 C CA . VAL B 1 16 ? 11.5 6.867 4.707 1 84.75 16 VAL B CA 1
ATOM 1594 C C . VAL B 1 16 ? 10.672 6.613 3.449 1 84.75 16 VAL B C 1
ATOM 1596 O O . VAL B 1 16 ? 10.906 5.645 2.727 1 84.75 16 VAL B O 1
ATOM 1599 N N . ASP B 1 17 ? 9.664 7.477 3.32 1 88.88 17 ASP B N 1
ATOM 1600 C CA . ASP B 1 17 ? 8.836 7.414 2.121 1 88.88 17 ASP B CA 1
ATOM 1601 C C . ASP B 1 17 ? 8.344 5.992 1.865 1 88.88 17 ASP B C 1
ATOM 1603 O O . ASP B 1 17 ? 8.445 5.488 0.746 1 88.88 17 ASP B O 1
ATOM 1607 N N . PHE B 1 18 ? 7.824 5.445 2.9 1 88.62 18 PHE B N 1
ATOM 1608 C CA . PHE B 1 18 ? 7.52 4.027 2.723 1 88.62 18 PHE B CA 1
ATOM 1609 C C . PHE B 1 18 ? 6.105 3.84 2.189 1 88.62 18 PHE B C 1
ATOM 1611 O O . PHE B 1 18 ? 5.715 2.727 1.833 1 88.62 18 PHE B O 1
ATOM 1618 N N . ILE B 1 19 ? 5.32 4.785 2.146 1 91.19 19 ILE B N 1
ATOM 1619 C CA . ILE B 1 19 ? 4.129 4.902 1.312 1 91.19 19 ILE B CA 1
ATOM 1620 C C . ILE B 1 19 ? 4.375 5.914 0.199 1 91.19 19 ILE B C 1
ATOM 1622 O O . ILE B 1 19 ? 4.219 7.121 0.403 1 91.19 19 ILE B O 1
ATOM 1626 N N . PHE B 1 20 ? 4.836 5.391 -0.958 1 90 20 PHE B N 1
ATOM 1627 C CA . PHE B 1 20 ? 5.41 6.227 -2.004 1 90 20 PHE B CA 1
ATOM 1628 C C . PHE B 1 20 ? 4.711 5.984 -3.336 1 90 20 PHE B C 1
ATOM 1630 O O . PHE B 1 20 ? 4.422 4.84 -3.691 1 90 20 PHE B O 1
ATOM 1637 N N . GLY B 1 21 ? 4.465 7.176 -4.098 1 88.5 21 GLY B N 1
ATOM 1638 C CA . GLY B 1 21 ? 3.965 7.023 -5.453 1 88.5 21 GLY B CA 1
ATOM 1639 C C . GLY B 1 21 ? 2.846 7.992 -5.789 1 88.5 21 GLY B C 1
ATOM 1640 O O . GLY B 1 21 ? 2.756 9.07 -5.199 1 88.5 21 GLY B O 1
ATOM 1641 N N . GLY B 1 22 ? 2.094 7.602 -6.844 1 88.19 22 GLY B N 1
ATOM 1642 C CA . GLY B 1 22 ? 1.092 8.516 -7.367 1 88.19 22 GLY B CA 1
ATOM 1643 C C . GLY B 1 22 ? -0.289 7.898 -7.465 1 88.19 22 GLY B C 1
ATOM 1644 O O . GLY B 1 22 ? -1.1 8.305 -8.305 1 88.19 22 GLY B O 1
ATOM 1645 N N . ALA B 1 23 ? -0.575 6.902 -6.637 1 88.81 23 ALA B N 1
ATOM 1646 C CA . ALA B 1 23 ? -1.871 6.227 -6.688 1 88.81 23 ALA B CA 1
ATOM 1647 C C . ALA B 1 23 ? -2.93 7.016 -5.922 1 88.81 23 ALA B C 1
ATOM 1649 O O . ALA B 1 23 ? -2.617 8.023 -5.273 1 88.81 23 ALA B O 1
ATOM 1650 N N . ARG B 1 24 ? -4.18 6.68 -6.262 1 93.5 24 ARG B N 1
ATOM 1651 C CA . ARG B 1 24 ? -5.309 7.039 -5.414 1 93.5 24 ARG B CA 1
ATOM 1652 C C . ARG B 1 24 ? -5.551 5.977 -4.344 1 93.5 24 ARG B C 1
ATOM 1654 O O . ARG B 1 24 ? -6.016 4.875 -4.648 1 93.5 24 ARG B O 1
ATOM 1661 N N . ALA B 1 25 ? -5.227 6.289 -3.074 1 95.31 25 ALA B N 1
ATOM 1662 C CA . ALA B 1 25 ? -5.273 5.227 -2.07 1 95.31 25 ALA B CA 1
ATOM 1663 C C . ALA B 1 25 ? -5.883 5.73 -0.766 1 95.31 25 ALA B C 1
ATOM 1665 O O . ALA B 1 25 ? -5.602 6.855 -0.337 1 95.31 25 ALA B O 1
ATOM 1666 N N . VAL B 1 26 ? -6.719 4.895 -0.197 1 96.38 26 VAL B N 1
ATOM 1667 C CA . VAL B 1 26 ? -7.223 5.113 1.155 1 96.38 26 VAL B CA 1
ATOM 1668 C C . VAL B 1 26 ? -6.652 4.055 2.098 1 96.38 26 VAL B C 1
ATOM 1670 O O . VAL B 1 26 ? -6.699 2.859 1.798 1 96.38 26 VAL B O 1
ATOM 1673 N N . PHE B 1 27 ? -6.031 4.484 3.145 1 96.75 27 PHE B N 1
ATOM 1674 C CA . PHE B 1 27 ? -5.664 3.658 4.289 1 96.75 27 PHE B CA 1
ATOM 1675 C C . PHE B 1 27 ? -6.645 3.854 5.438 1 96.75 27 PHE B C 1
ATOM 1677 O O . PHE B 1 27 ? -6.688 4.922 6.047 1 96.75 27 PHE B O 1
ATOM 1684 N N . GLN B 1 28 ? -7.473 2.854 5.699 1 95.88 28 GLN B N 1
ATOM 1685 C CA . GLN B 1 28 ? -8.508 2.994 6.719 1 95.88 28 GLN B CA 1
ATOM 1686 C C . GLN B 1 28 ? -8.227 2.084 7.91 1 95.88 28 GLN B C 1
ATOM 1688 O O . GLN B 1 28 ? -8.078 0.871 7.754 1 95.88 28 GLN B O 1
ATOM 1693 N N . ASP B 1 29 ? -8.086 2.662 9.148 1 95.69 29 ASP B N 1
ATOM 1694 C CA . ASP B 1 29 ? -7.871 1.951 10.406 1 95.69 29 ASP B CA 1
ATOM 1695 C C . ASP B 1 29 ? -6.578 1.139 10.367 1 95.69 29 ASP B C 1
ATOM 1697 O O . ASP B 1 29 ? -6.539 0.001 10.836 1 95.69 29 ASP B O 1
ATOM 1701 N N . CYS B 1 30 ? -5.574 1.695 9.734 1 95.56 30 CYS B N 1
ATOM 1702 C CA . CYS B 1 30 ? -4.266 1.051 9.648 1 95.56 30 CYS B CA 1
ATOM 1703 C C . CYS B 1 30 ? -3.33 1.574 10.734 1 95.56 30 CYS B C 1
ATOM 1705 O O . CYS B 1 30 ? -3.482 2.705 11.195 1 95.56 30 CYS B O 1
ATOM 1707 N N . ASP B 1 31 ? -2.402 0.779 11.148 1 96.25 31 ASP B N 1
ATOM 1708 C CA . ASP B 1 31 ? -1.293 1.202 12 1 96.25 31 ASP B CA 1
ATOM 1709 C C . ASP B 1 31 ? -0.029 1.434 11.172 1 96.25 31 ASP B C 1
ATOM 1711 O O . ASP B 1 31 ? 0.473 0.513 10.523 1 96.25 31 ASP B O 1
ATOM 1715 N N . ILE B 1 32 ? 0.387 2.629 11.188 1 97.19 32 ILE B N 1
ATOM 1716 C CA . ILE B 1 32 ? 1.6 3.029 10.484 1 97.19 32 ILE B CA 1
ATOM 1717 C C . ILE B 1 32 ? 2.756 3.148 11.469 1 97.19 32 ILE B C 1
ATOM 1719 O O . ILE B 1 32 ? 2.754 4.031 12.336 1 97.19 32 ILE B O 1
ATOM 1723 N N . PHE B 1 33 ? 3.727 2.301 11.367 1 94.19 33 PHE B N 1
ATOM 1724 C CA . PHE B 1 33 ? 4.867 2.268 12.273 1 94.19 33 PHE B CA 1
ATOM 1725 C C . PHE B 1 33 ? 6.121 2.801 11.594 1 94.19 33 PHE B C 1
ATOM 1727 O O . PHE B 1 33 ? 6.555 2.262 10.57 1 94.19 33 PHE B O 1
ATOM 1734 N N . ILE B 1 34 ? 6.633 3.795 12.195 1 91.75 34 ILE B N 1
ATOM 1735 C CA . ILE B 1 34 ? 7.871 4.379 11.695 1 91.75 34 ILE B CA 1
ATOM 1736 C C . ILE B 1 34 ? 9.07 3.654 12.305 1 91.75 34 ILE B C 1
ATOM 1738 O O . ILE B 1 34 ? 9.188 3.564 13.531 1 91.75 34 ILE B O 1
ATOM 1742 N N . ARG B 1 35 ? 9.922 3.193 11.438 1 88.88 35 ARG B N 1
ATOM 1743 C CA . ARG B 1 35 ? 11.078 2.43 11.883 1 88.88 35 ARG B CA 1
ATOM 1744 C C . ARG B 1 35 ? 12.32 3.314 11.953 1 88.88 35 ARG B C 1
ATOM 1746 O O . ARG B 1 35 ? 12.32 4.434 11.438 1 88.88 35 ARG B O 1
ATOM 1753 N N . LYS B 1 36 ? 13.266 2.744 12.641 1 81.19 36 LYS B N 1
ATOM 1754 C CA . LYS B 1 36 ? 14.547 3.436 12.766 1 81.19 36 LYS B CA 1
ATOM 1755 C C . LYS B 1 36 ? 15.188 3.65 11.398 1 81.19 36 LYS B C 1
ATOM 1757 O O . LYS B 1 36 ? 15.344 2.705 10.617 1 81.19 36 LYS B O 1
ATOM 1762 N N . PRO B 1 37 ? 15.375 4.898 11.109 1 74.69 37 PRO B N 1
ATOM 1763 C CA . PRO B 1 37 ? 16.016 5.164 9.82 1 74.69 37 PRO B CA 1
ATOM 1764 C C . PRO B 1 37 ? 17.5 4.828 9.828 1 74.69 37 PRO B C 1
ATOM 1766 O O . PRO B 1 37 ? 18.109 4.672 10.891 1 74.69 37 PRO B O 1
ATOM 1769 N N . LEU B 1 38 ? 18 4.629 8.617 1 70.69 38 LEU B N 1
ATOM 1770 C CA . LEU B 1 38 ? 19.453 4.652 8.5 1 70.69 38 LEU B CA 1
ATOM 1771 C C . LEU B 1 38 ? 20 6.004 8.938 1 70.69 38 LEU B C 1
ATOM 1773 O O . LEU B 1 38 ? 19.312 7.02 8.867 1 70.69 38 LEU B O 1
ATOM 1777 N N . PRO B 1 39 ? 21.188 5.961 9.508 1 69.12 39 PRO B N 1
ATOM 1778 C CA . PRO B 1 39 ? 21.781 7.234 9.914 1 69.12 39 PRO B CA 1
ATOM 1779 C C . PRO B 1 39 ? 21.75 8.281 8.805 1 69.12 39 PRO B C 1
ATOM 1781 O O . PRO B 1 39 ? 22.078 7.984 7.652 1 69.12 39 PRO B O 1
ATOM 1784 N N . GLY B 1 40 ? 21.234 9.43 9.102 1 66.62 40 GLY B N 1
ATOM 1785 C CA . GLY B 1 40 ? 21.234 10.531 8.148 1 66.62 40 GLY B CA 1
ATOM 1786 C C . GLY B 1 40 ? 19.953 10.609 7.336 1 66.62 40 GLY B C 1
ATOM 1787 O O . GLY B 1 40 ? 19.734 11.57 6.59 1 66.62 40 GLY B O 1
ATOM 1788 N N . SER B 1 41 ? 19.188 9.578 7.492 1 71.5 41 SER B N 1
ATOM 1789 C CA . SER B 1 41 ? 17.953 9.602 6.719 1 71.5 41 SER B CA 1
ATOM 1790 C C . SER B 1 41 ? 16.812 10.211 7.52 1 71.5 41 SER B C 1
ATOM 1792 O O . SER B 1 41 ? 16.75 10.07 8.742 1 71.5 41 SER B O 1
ATOM 1794 N N . GLY B 1 42 ? 16.078 11.023 6.941 1 77.25 42 GLY B N 1
ATOM 1795 C CA . GLY B 1 42 ? 14.891 11.555 7.59 1 77.25 42 GLY B CA 1
ATOM 1796 C C . GLY B 1 42 ? 13.797 10.516 7.754 1 77.25 42 GLY B C 1
ATOM 1797 O O . GLY B 1 42 ? 13.938 9.383 7.297 1 77.25 42 GLY B O 1
ATOM 1798 N N . LEU B 1 43 ? 12.906 10.812 8.602 1 87.62 43 LEU B N 1
ATOM 1799 C CA . LEU B 1 43 ? 11.734 9.984 8.828 1 87.62 43 LEU B CA 1
ATOM 1800 C C . LEU B 1 43 ? 10.492 10.625 8.219 1 87.62 43 LEU B C 1
ATOM 1802 O O . LEU B 1 43 ? 9.984 11.625 8.727 1 87.62 43 LEU B O 1
ATOM 1806 N N . VAL B 1 44 ? 10.141 10.148 7.074 1 92.06 44 VAL B N 1
ATOM 1807 C CA . VAL B 1 44 ? 8.953 10.656 6.387 1 92.06 44 VAL B CA 1
ATOM 1808 C C . VAL B 1 44 ? 8.039 9.492 6.023 1 92.06 44 VAL B C 1
ATOM 1810 O O . VAL B 1 44 ? 8.484 8.484 5.469 1 92.06 44 VAL B O 1
ATOM 1813 N N . VAL B 1 45 ? 6.781 9.664 6.316 1 94.75 45 VAL B N 1
ATOM 1814 C CA . VAL B 1 45 ? 5.859 8.539 6.16 1 94.75 45 VAL B CA 1
ATOM 1815 C C . VAL B 1 45 ? 5.438 8.422 4.695 1 94.75 45 VAL B C 1
ATOM 1817 O O . VAL B 1 45 ? 5.605 7.363 4.082 1 94.75 45 VAL B O 1
ATOM 1820 N N . THR B 1 46 ? 4.93 9.461 4.129 1 95.88 46 THR B N 1
ATOM 1821 C CA . THR B 1 46 ? 4.328 9.398 2.803 1 95.88 46 THR B CA 1
ATOM 1822 C C . THR B 1 46 ? 5.07 10.305 1.825 1 95.88 46 THR B C 1
ATOM 1824 O O . THR B 1 46 ? 5.52 11.391 2.197 1 95.88 46 THR B O 1
ATOM 1827 N N . ALA B 1 47 ? 5.18 9.883 0.605 1 94.38 47 ALA B N 1
ATOM 1828 C CA . ALA B 1 47 ? 5.598 10.695 -0.534 1 94.38 47 ALA B CA 1
ATOM 1829 C C . ALA B 1 47 ? 4.684 10.469 -1.734 1 94.38 47 ALA B C 1
ATOM 1831 O O . ALA B 1 47 ? 4.832 9.477 -2.459 1 94.38 47 ALA B O 1
ATOM 1832 N N . HIS B 1 48 ? 3.744 11.391 -1.886 1 93.94 48 HIS B N 1
ATOM 1833 C CA . HIS B 1 48 ? 2.805 11.305 -2.998 1 93.94 48 HIS B CA 1
ATOM 1834 C C . HIS B 1 48 ? 3.223 12.219 -4.145 1 93.94 48 HIS B C 1
ATOM 1836 O O . HIS B 1 48 ? 3.783 13.289 -3.916 1 93.94 48 HIS B O 1
ATOM 1842 N N . GLY B 1 49 ? 3.01 11.773 -5.344 1 89.06 49 GLY B N 1
ATOM 1843 C CA . GLY B 1 49 ? 3.26 12.57 -6.531 1 89.06 49 GLY B CA 1
ATOM 1844 C C . GLY B 1 49 ? 2.072 12.641 -7.473 1 89.06 49 GLY B C 1
ATOM 1845 O O . GLY B 1 49 ? 1.387 11.633 -7.684 1 89.06 49 GLY B O 1
ATOM 1846 N N . ARG B 1 50 ? 1.782 13.766 -7.941 1 89.31 50 ARG B N 1
ATOM 1847 C CA . ARG B 1 50 ? 0.709 14.07 -8.883 1 89.31 50 ARG B CA 1
ATOM 1848 C C . ARG B 1 50 ? 1.107 15.211 -9.82 1 89.31 50 ARG B C 1
ATOM 1850 O O . ARG B 1 50 ? 1.527 16.281 -9.367 1 89.31 50 ARG B O 1
ATOM 1857 N N . ASN B 1 51 ? 0.979 14.938 -11.125 1 82.94 51 ASN B N 1
ATOM 1858 C CA . ASN B 1 51 ? 1.559 15.859 -12.102 1 82.94 51 ASN B CA 1
ATOM 1859 C C . ASN B 1 51 ? 0.529 16.859 -12.602 1 82.94 51 ASN B C 1
ATOM 1861 O O . ASN B 1 51 ? 0.892 17.922 -13.125 1 82.94 51 ASN B O 1
ATOM 1865 N N . ASN B 1 52 ? -0.655 16.453 -12.57 1 85.38 52 ASN B N 1
ATOM 1866 C CA . ASN B 1 52 ? -1.658 17.375 -13.094 1 85.38 52 ASN B CA 1
ATOM 1867 C C . ASN B 1 52 ? -2.957 17.297 -12.297 1 85.38 52 ASN B C 1
ATOM 1869 O O . ASN B 1 52 ? -3.166 16.359 -11.531 1 85.38 52 ASN B O 1
ATOM 1873 N N . ASP B 1 53 ? -3.795 18.266 -12.484 1 86.5 53 ASP B N 1
ATOM 1874 C CA . ASP B 1 53 ? -4.973 18.422 -11.633 1 86.5 53 ASP B CA 1
ATOM 1875 C C . ASP B 1 53 ? -6.133 17.578 -12.156 1 86.5 53 ASP B C 1
ATOM 1877 O O . ASP B 1 53 ? -7.199 17.516 -11.531 1 86.5 53 ASP B O 1
ATOM 1881 N N . TYR B 1 54 ? -5.926 16.828 -13.25 1 86.75 54 TYR B N 1
ATOM 1882 C CA . TYR B 1 54 ? -6.988 15.961 -13.758 1 86.75 54 TYR B CA 1
ATOM 1883 C C . TYR B 1 54 ? -6.938 14.594 -13.102 1 86.75 54 TYR B C 1
ATOM 1885 O O . TYR B 1 54 ? -7.91 13.836 -13.148 1 86.75 54 TYR B O 1
ATOM 1893 N N . GLU B 1 55 ? -5.77 14.336 -12.562 1 85.88 55 GLU B N 1
ATOM 1894 C CA . GLU B 1 55 ? -5.637 13.055 -11.875 1 85.88 55 GLU B CA 1
ATOM 1895 C C . GLU B 1 55 ? -6.305 13.094 -10.5 1 85.88 55 GLU B C 1
ATOM 1897 O O . GLU B 1 55 ? -5.996 13.961 -9.68 1 85.88 55 GLU B O 1
ATOM 1902 N N . PRO B 1 56 ? -7.238 12.219 -10.273 1 90.69 56 PRO B N 1
ATOM 1903 C CA . PRO B 1 56 ? -7.914 12.211 -8.969 1 90.69 56 PRO B CA 1
ATOM 1904 C C . PRO B 1 56 ? -7.098 11.508 -7.887 1 90.69 56 PRO B C 1
ATOM 1906 O O . PRO B 1 56 ? -7.668 10.945 -6.949 1 90.69 56 PRO B O 1
ATOM 1909 N N . THR B 1 57 ? -5.793 11.516 -7.961 1 92.62 57 THR B N 1
ATOM 1910 C CA . THR B 1 57 ? -4.949 10.68 -7.109 1 92.62 57 THR B CA 1
ATOM 1911 C C . THR B 1 57 ? -4.598 11.414 -5.816 1 92.62 57 THR B C 1
ATOM 1913 O O . THR B 1 57 ? -4.84 12.617 -5.691 1 92.62 57 THR B O 1
ATOM 1916 N N . GLY B 1 58 ? -4.172 10.688 -4.852 1 95.75 58 GLY B N 1
ATOM 1917 C CA . GLY B 1 58 ? -3.783 11.141 -3.523 1 95.75 58 GLY B CA 1
ATOM 1918 C C . GLY B 1 58 ? -3.791 10.031 -2.488 1 95.75 58 GLY B C 1
ATOM 1919 O O . GLY B 1 58 ? -4.195 8.898 -2.783 1 95.75 58 GLY B O 1
ATOM 1920 N N . TYR B 1 59 ? -3.303 10.367 -1.3 1 97.38 59 TYR B N 1
ATOM 1921 C CA . TYR B 1 59 ? -3.355 9.453 -0.166 1 97.38 59 TYR B CA 1
ATOM 1922 C C . TYR B 1 59 ? -4.27 9.992 0.927 1 97.38 59 TYR B C 1
ATOM 1924 O O . TYR B 1 59 ? -4.141 11.148 1.341 1 97.38 59 TYR B O 1
ATOM 1932 N N . SER B 1 60 ? -5.18 9.203 1.302 1 98.38 60 SER B N 1
ATOM 1933 C CA . SER B 1 60 ? -6.031 9.5 2.447 1 98.38 60 SER B CA 1
ATOM 1934 C C . SER B 1 60 ? -5.836 8.484 3.564 1 98.38 60 SER B C 1
ATOM 1936 O O . SER B 1 60 ? -6.168 7.309 3.404 1 98.38 60 SER B O 1
ATOM 1938 N N . LEU B 1 61 ? -5.246 8.867 4.633 1 98.62 61 LEU B N 1
ATOM 1939 C CA . LEU B 1 61 ? -5.145 8.047 5.836 1 98.62 61 LEU B CA 1
ATOM 1940 C C . LEU B 1 61 ? -6.258 8.391 6.824 1 98.62 61 LEU B C 1
ATOM 1942 O O . LEU B 1 61 ? -6.254 9.469 7.422 1 98.62 61 LEU B O 1
ATOM 1946 N N . GLN B 1 62 ? -7.188 7.5 6.98 1 98.19 62 GLN B N 1
ATOM 1947 C CA . GLN B 1 62 ? -8.375 7.723 7.801 1 98.19 62 GLN B CA 1
ATOM 1948 C C . GLN B 1 62 ? -8.414 6.746 8.977 1 98.19 62 GLN B C 1
ATOM 1950 O O . GLN B 1 62 ? -8.398 5.531 8.781 1 98.19 62 GLN B O 1
ATOM 1955 N N . GLY B 1 63 ? -8.5 7.27 10.188 1 97.56 63 GLY B N 1
ATOM 1956 C CA . GLY B 1 63 ? -8.57 6.414 11.367 1 97.56 63 GLY B CA 1
ATOM 1957 C C . GLY B 1 63 ? -7.293 5.629 11.602 1 97.56 63 GLY B C 1
ATOM 1958 O O . GLY B 1 63 ? -7.336 4.512 12.125 1 97.56 63 GLY B O 1
ATOM 1959 N N . CYS B 1 64 ? -6.219 6.172 11.195 1 97.88 64 CYS B N 1
ATOM 1960 C CA . CYS B 1 64 ? -4.945 5.469 11.289 1 97.88 64 CYS B CA 1
ATOM 1961 C C . CYS B 1 64 ? -4.203 5.855 12.562 1 97.88 64 CYS B C 1
ATOM 1963 O O . CYS B 1 64 ? -4.633 6.758 13.289 1 97.88 64 CYS B O 1
ATOM 1965 N N . LYS B 1 65 ? -3.23 5.105 12.914 1 98.06 65 LYS B N 1
ATOM 1966 C CA . LYS B 1 65 ? -2.271 5.426 13.969 1 98.06 65 LYS B CA 1
ATOM 1967 C C . LYS B 1 65 ? -0.856 5.543 13.406 1 98.06 65 LYS B C 1
ATOM 1969 O O . LYS B 1 65 ? -0.366 4.621 12.75 1 98.06 65 LYS B O 1
ATOM 1974 N N . VAL B 1 66 ? -0.25 6.648 13.602 1 97 66 VAL B N 1
ATOM 1975 C CA . VAL B 1 66 ? 1.142 6.867 13.227 1 97 66 VAL B CA 1
ATOM 1976 C C . VAL B 1 66 ? 2.021 6.879 14.477 1 97 66 VAL B C 1
ATOM 1978 O O . VAL B 1 66 ? 1.947 7.809 15.281 1 97 66 VAL B O 1
ATOM 1981 N N . THR B 1 67 ? 2.77 5.895 14.656 1 95.44 67 THR B N 1
ATOM 1982 C CA . THR B 1 67 ? 3.572 5.742 15.859 1 95.44 67 THR B CA 1
ATOM 1983 C C . THR B 1 67 ? 4.953 5.188 15.531 1 95.44 67 THR B C 1
ATOM 1985 O O . THR B 1 67 ? 5.195 4.75 14.406 1 95.44 67 THR B O 1
ATOM 1988 N N . ALA B 1 68 ? 5.871 5.273 16.5 1 92.69 68 ALA B N 1
ATOM 1989 C CA . ALA B 1 68 ? 7.188 4.652 16.359 1 92.69 68 ALA B CA 1
ATOM 1990 C C . ALA B 1 68 ? 7.09 3.135 16.469 1 92.69 68 ALA B C 1
ATOM 1992 O O . ALA B 1 68 ? 6.316 2.605 17.266 1 92.69 68 ALA B O 1
ATOM 1993 N N . ALA B 1 69 ? 7.863 2.469 15.602 1 91.44 69 ALA B N 1
ATOM 1994 C CA . ALA B 1 69 ? 8.047 1.038 15.828 1 91.44 69 ALA B CA 1
ATOM 1995 C C . ALA B 1 69 ? 8.758 0.779 17.156 1 91.44 69 ALA B C 1
ATOM 1997 O O . ALA B 1 69 ? 9.477 1.644 17.656 1 91.44 69 ALA B O 1
ATOM 1998 N N . PRO B 1 70 ? 8.602 -0.421 17.641 1 86.31 70 PRO B N 1
ATOM 1999 C CA . PRO B 1 70 ? 9.141 -0.706 18.969 1 86.31 70 PRO B CA 1
ATOM 2000 C C . PRO B 1 70 ? 10.648 -0.489 19.062 1 86.31 70 PRO B C 1
ATOM 2002 O O . PRO B 1 70 ? 11.172 -0.15 20.125 1 86.31 70 PRO B O 1
ATOM 2005 N N . GLU B 1 71 ? 11.336 -0.64 17.984 1 83.38 71 GLU B N 1
ATOM 2006 C CA . GLU B 1 71 ? 12.789 -0.543 18 1 83.38 71 GLU B CA 1
ATOM 2007 C C . GLU B 1 71 ? 13.25 0.909 17.922 1 83.38 71 GLU B C 1
ATOM 2009 O O . GLU B 1 71 ? 14.43 1.206 18.109 1 83.38 71 GLU B O 1
ATOM 2014 N N . LEU B 1 72 ? 12.281 1.725 17.562 1 82.88 72 LEU B N 1
ATOM 2015 C CA . LEU B 1 72 ? 12.617 3.139 17.438 1 82.88 72 LEU B CA 1
ATOM 2016 C C . LEU B 1 72 ? 12.367 3.875 18.75 1 82.88 72 LEU B C 1
ATOM 2018 O O . LEU B 1 72 ? 11.234 3.922 19.234 1 82.88 72 LEU B O 1
ATOM 2022 N N . ASN B 1 73 ? 13.492 4.273 19.344 1 74.81 73 ASN B N 1
ATOM 2023 C CA . ASN B 1 73 ? 13.375 5.203 20.453 1 74.81 73 ASN B CA 1
ATOM 2024 C C . ASN B 1 73 ? 13.219 6.645 19.984 1 74.81 73 ASN B C 1
ATOM 2026 O O . ASN B 1 73 ? 14.164 7.242 19.469 1 74.81 73 ASN B O 1
ATOM 2030 N N . PRO B 1 74 ? 12.055 7.105 20.141 1 65.62 74 PRO B N 1
ATOM 2031 C CA . PRO B 1 74 ? 11.789 8.422 19.562 1 65.62 74 PRO B CA 1
ATOM 2032 C C . PRO B 1 74 ? 12.734 9.5 20.094 1 65.62 74 PRO B C 1
ATOM 2034 O O . PRO B 1 74 ? 12.984 10.5 19.406 1 65.62 74 PRO B O 1
ATOM 2037 N N . SER B 1 75 ? 13.195 9.289 21.266 1 67.62 75 SER B N 1
ATOM 2038 C CA . SER B 1 75 ? 14.094 10.297 21.828 1 67.62 75 SER B CA 1
ATOM 2039 C C . SER B 1 75 ? 15.414 10.344 21.078 1 67.62 75 SER B C 1
ATOM 2041 O O . SER B 1 75 ? 16.156 11.328 21.172 1 67.62 75 SER B O 1
ATOM 2043 N N . ASP B 1 76 ? 15.703 9.32 20.375 1 63.62 76 ASP B N 1
ATOM 2044 C CA . ASP B 1 76 ? 17.016 9.203 19.734 1 63.62 76 ASP B CA 1
ATOM 2045 C C . ASP B 1 76 ? 16.984 9.758 18.312 1 63.62 76 ASP B C 1
ATOM 2047 O O . ASP B 1 76 ? 18.031 9.93 17.688 1 63.62 76 ASP B O 1
ATOM 2051 N N . TYR B 1 77 ? 15.883 9.906 17.891 1 62 77 TYR B N 1
ATOM 2052 C CA . TYR B 1 77 ? 15.852 10.273 16.484 1 62 77 TYR B CA 1
ATOM 2053 C C . TYR B 1 77 ? 15.039 11.547 16.266 1 62 77 TYR B C 1
ATOM 2055 O O . TYR B 1 77 ? 14.273 11.961 17.141 1 62 77 TYR B O 1
ATOM 2063 N N . ALA B 1 78 ? 15.5 12.016 15.062 1 63.22 78 ALA B N 1
ATOM 2064 C CA . ALA B 1 78 ? 14.805 13.219 14.602 1 63.22 78 ALA B CA 1
ATOM 2065 C C . ALA B 1 78 ? 13.305 12.961 14.461 1 63.22 78 ALA B C 1
ATOM 2067 O O . ALA B 1 78 ? 12.875 11.812 14.359 1 63.22 78 ALA B O 1
ATOM 2068 N N . LYS B 1 79 ? 12.641 13.914 14.477 1 82.75 79 LYS B N 1
ATOM 2069 C CA . LYS B 1 79 ? 11.188 13.984 14.336 1 82.75 79 LYS B CA 1
ATOM 2070 C C . LYS B 1 79 ? 10.734 13.516 12.961 1 82.75 79 LYS B C 1
ATOM 2072 O O . LYS B 1 79 ? 11.523 13.523 12.008 1 82.75 79 LYS B O 1
ATOM 2077 N N . ALA B 1 80 ? 9.711 12.828 12.938 1 92.38 80 ALA B N 1
ATOM 2078 C CA . ALA B 1 80 ? 9.094 12.266 11.734 1 92.38 80 ALA B CA 1
ATOM 2079 C C . ALA B 1 80 ? 8.109 13.25 11.109 1 92.38 80 ALA B C 1
ATOM 2081 O O . ALA B 1 80 ? 7.504 14.062 11.82 1 92.38 80 ALA B O 1
ATOM 2082 N N . PHE B 1 81 ? 8.086 13.18 9.805 1 96.12 81 PHE B N 1
ATOM 2083 C CA . PHE B 1 81 ? 7.105 13.984 9.094 1 96.12 81 PHE B CA 1
ATOM 2084 C C . PHE B 1 81 ? 6.012 13.102 8.5 1 96.12 81 PHE B C 1
ATOM 2086 O O . PHE B 1 81 ? 6.27 11.961 8.109 1 96.12 81 PHE B O 1
ATOM 2093 N N . LEU B 1 82 ? 4.805 13.664 8.43 1 98.19 82 LEU B N 1
ATOM 2094 C CA . LEU B 1 82 ? 3.652 12.969 7.871 1 98.19 82 LEU B CA 1
ATOM 2095 C C . LEU B 1 82 ? 3.842 12.719 6.379 1 98.19 82 LEU B C 1
ATOM 2097 O O . LEU B 1 82 ? 3.324 11.734 5.84 1 98.19 82 LEU B O 1
ATOM 2101 N N . GLY B 1 83 ? 4.562 13.648 5.777 1 97.31 83 GLY B N 1
ATOM 2102 C CA . GLY B 1 83 ? 4.801 13.453 4.355 1 97.31 83 GLY B CA 1
ATOM 2103 C C . GLY B 1 83 ? 5.582 14.586 3.719 1 97.31 83 GLY B C 1
ATOM 2104 O O . GLY B 1 83 ? 5.883 15.586 4.375 1 97.31 83 GLY B O 1
ATOM 2105 N N . ARG B 1 84 ? 5.934 14.336 2.496 1 95.25 84 ARG B N 1
ATOM 2106 C CA . ARG B 1 84 ? 6.551 15.344 1.638 1 95.25 84 ARG B CA 1
ATOM 2107 C C . ARG B 1 84 ? 6.074 15.203 0.196 1 95.25 84 ARG B C 1
ATOM 2109 O O . ARG B 1 84 ? 5.805 14.086 -0.267 1 95.25 84 ARG B O 1
ATOM 2116 N N . PRO B 1 85 ? 5.91 16.312 -0.465 1 94.88 85 PRO B N 1
ATOM 2117 C CA . PRO B 1 85 ? 5.43 16.266 -1.848 1 94.88 85 PRO B CA 1
ATOM 2118 C C . PRO B 1 85 ? 6.512 15.812 -2.832 1 94.88 85 PRO B C 1
ATOM 2120 O O . PRO B 1 85 ? 7.492 16.531 -3.043 1 94.88 85 PRO B O 1
ATOM 2123 N N . TRP B 1 86 ? 6.324 14.75 -3.422 1 89.56 86 TRP B N 1
ATOM 2124 C CA . TRP B 1 86 ? 7.258 14.227 -4.41 1 89.56 86 TRP B CA 1
ATOM 2125 C C . TRP B 1 86 ? 7.121 14.961 -5.738 1 89.56 86 TRP B C 1
ATOM 2127 O O . TRP B 1 86 ? 8.125 15.32 -6.367 1 89.56 86 TRP B O 1
ATOM 2137 N N . PHE B 1 87 ? 5.887 15.203 -6.285 1 85.69 87 PHE B N 1
ATOM 2138 C CA . PHE B 1 87 ? 5.617 16.062 -7.43 1 85.69 87 PHE B CA 1
ATOM 2139 C C . PHE B 1 87 ? 4.629 17.156 -7.062 1 85.69 87 PHE B C 1
ATOM 2141 O O . PHE B 1 87 ? 4.039 17.141 -5.98 1 85.69 87 PHE B O 1
ATOM 2148 N N . GLY B 1 88 ? 4.52 18.078 -7.895 1 82.12 88 GLY B N 1
ATOM 2149 C CA . GLY B 1 88 ? 4 19.391 -7.57 1 82.12 88 GLY B CA 1
ATOM 2150 C C . GLY B 1 88 ? 2.58 19.359 -7.043 1 82.12 88 GLY B C 1
ATOM 2151 O O . GLY B 1 88 ? 2.225 20.141 -6.152 1 82.12 88 GLY B O 1
ATOM 2152 N N . LEU B 1 89 ? 1.674 18.562 -7.496 1 93.5 89 LEU B N 1
ATOM 2153 C CA . LEU B 1 89 ? 0.284 18.641 -7.059 1 93.5 89 LEU B CA 1
ATOM 2154 C C . LEU B 1 89 ? -0.053 17.469 -6.129 1 93.5 89 LEU B C 1
ATOM 2156 O O . LEU B 1 89 ? -1.19 17 -6.109 1 93.5 89 LEU B O 1
ATOM 2160 N N . SER B 1 90 ? 0.956 17.109 -5.391 1 94.38 90 SER B N 1
ATOM 2161 C CA . SER B 1 90 ? 0.752 16.031 -4.43 1 94.38 90 SER B CA 1
ATOM 2162 C C . SER B 1 90 ? -0.424 16.344 -3.506 1 94.38 90 SER B C 1
ATOM 2164 O O . SER B 1 90 ? -0.754 17.5 -3.27 1 94.38 90 SER B O 1
ATOM 2166 N N . ARG B 1 91 ? -1.064 15.289 -3.082 1 96.81 91 ARG B N 1
ATOM 2167 C CA . ARG B 1 91 ? -2.221 15.391 -2.197 1 96.81 91 ARG B CA 1
ATOM 2168 C C . ARG B 1 91 ? -2.193 14.297 -1.137 1 96.81 91 ARG B C 1
ATOM 2170 O O . ARG B 1 91 ? -2.242 13.109 -1.461 1 96.81 91 ARG B O 1
ATOM 2177 N N . THR B 1 92 ? -2.096 14.664 0.13 1 98.38 92 THR B N 1
ATOM 2178 C CA . THR B 1 92 ? -2.115 13.727 1.246 1 98.38 92 THR B CA 1
ATOM 2179 C C . THR B 1 92 ? -2.916 14.289 2.416 1 98.38 92 THR B C 1
ATOM 2181 O O . THR B 1 92 ? -2.742 15.453 2.789 1 98.38 92 THR B O 1
ATOM 2184 N N . VAL B 1 93 ? -3.768 13.461 2.959 1 98.75 93 VAL B N 1
ATOM 2185 C CA . VAL B 1 93 ? -4.578 13.906 4.086 1 98.75 93 VAL B CA 1
ATOM 2186 C C . VAL B 1 93 ? -4.547 12.859 5.195 1 98.75 93 VAL B C 1
ATOM 2188 O O . VAL B 1 93 ? -4.555 11.656 4.922 1 98.75 93 VAL B O 1
ATOM 2191 N N . TYR B 1 94 ? -4.449 13.273 6.402 1 98.81 94 TYR B N 1
ATOM 2192 C CA . TYR B 1 94 ? -4.656 12.477 7.605 1 98.81 94 TYR B CA 1
ATOM 2193 C C . TYR B 1 94 ? -5.922 12.914 8.336 1 98.81 94 TYR B C 1
ATOM 2195 O O . TYR B 1 94 ? -6.066 14.086 8.688 1 98.81 94 TYR B O 1
ATOM 2203 N N . MET B 1 95 ? -6.785 11.953 8.555 1 98.56 95 MET B N 1
ATOM 2204 C CA . MET B 1 95 ? -8.062 12.289 9.172 1 98.56 95 MET B CA 1
ATOM 2205 C C . MET B 1 95 ? -8.383 11.336 10.32 1 98.56 95 MET B C 1
ATOM 2207 O O . MET B 1 95 ? -8.125 10.133 10.219 1 98.56 95 MET B O 1
ATOM 2211 N N . GLN B 1 96 ? -8.906 11.867 11.398 1 97.94 96 GLN B N 1
ATOM 2212 C CA . GLN B 1 96 ? -9.336 11.078 12.555 1 97.94 96 GLN B CA 1
ATOM 2213 C C . GLN B 1 96 ? -8.273 10.078 12.969 1 97.94 96 GLN B C 1
ATOM 2215 O O . GLN B 1 96 ? -8.586 8.93 13.297 1 97.94 96 GLN B O 1
ATOM 2220 N N . SER B 1 97 ? -7.117 10.477 12.914 1 98.44 97 SER B N 1
ATOM 2221 C CA . SER B 1 97 ? -6.004 9.562 13.148 1 98.44 97 SER B CA 1
ATOM 2222 C C . SER B 1 97 ? -5.23 9.945 14.406 1 98.44 97 SER B C 1
ATOM 2224 O O . SER B 1 97 ? -5.156 11.125 14.766 1 98.44 97 SER B O 1
ATOM 2226 N N . PHE B 1 98 ? -4.723 8.992 15.086 1 98.56 98 PHE B N 1
ATOM 2227 C CA . PHE B 1 98 ? -3.797 9.219 16.188 1 98.56 98 PHE B CA 1
ATOM 2228 C C . PHE B 1 98 ? -2.396 9.508 15.664 1 98.56 98 PHE B C 1
ATOM 2230 O O . PHE B 1 98 ? -1.804 8.688 14.969 1 98.56 98 PHE B O 1
ATOM 2237 N N . LEU B 1 99 ? -1.904 10.656 15.93 1 98 99 LEU B N 1
ATOM 2238 C CA . LEU B 1 99 ? -0.536 11.047 15.609 1 98 99 LEU B CA 1
ATOM 2239 C C . LEU B 1 99 ? 0.313 11.148 16.875 1 98 99 LEU B C 1
ATOM 2241 O O . LEU B 1 99 ? 0.071 12.008 17.719 1 98 99 LEU B O 1
ATOM 2245 N N . ASP B 1 100 ? 1.295 10.305 16.969 1 95.69 100 ASP B N 1
ATOM 2246 C CA . ASP B 1 100 ? 2.105 10.234 18.172 1 95.69 100 ASP B CA 1
ATOM 2247 C C . ASP B 1 100 ? 3.086 11.398 18.25 1 95.69 100 ASP B C 1
ATOM 2249 O O . ASP B 1 100 ? 3.201 12.18 17.297 1 95.69 100 ASP B O 1
ATOM 2253 N N . GLY B 1 101 ? 3.807 11.5 19.391 1 93.69 101 GLY B N 1
ATOM 2254 C CA . GLY B 1 101 ? 4.645 12.648 19.719 1 93.69 101 GLY B CA 1
ATOM 2255 C C . GLY B 1 101 ? 5.902 12.727 18.875 1 93.69 101 GLY B C 1
ATOM 2256 O O . GLY B 1 101 ? 6.574 13.758 18.844 1 93.69 101 GLY B O 1
ATOM 2257 N N . LEU B 1 102 ? 6.164 11.688 18.156 1 92.12 102 LEU B N 1
ATOM 2258 C CA . LEU B 1 102 ? 7.359 11.711 17.312 1 92.12 102 LEU B CA 1
ATOM 2259 C C . LEU B 1 102 ? 7.141 12.57 16.078 1 92.12 102 LEU B C 1
ATOM 2261 O O . LEU B 1 102 ? 8.102 12.938 15.398 1 92.12 102 LEU B O 1
ATOM 2265 N N . VAL B 1 103 ? 5.867 12.812 15.734 1 95.06 103 VAL B N 1
ATOM 2266 C CA . VAL B 1 103 ? 5.582 13.656 14.578 1 95.06 103 VAL B CA 1
ATOM 2267 C C . VAL B 1 103 ? 6.082 15.078 14.836 1 95.06 103 VAL B C 1
ATOM 2269 O O . VAL B 1 103 ? 5.734 15.688 15.844 1 95.06 103 VAL B O 1
ATOM 2272 N N . ASP B 1 104 ? 6.895 15.539 13.977 1 95.38 104 ASP B N 1
ATOM 2273 C CA . ASP B 1 104 ? 7.418 16.906 14.062 1 95.38 104 ASP B CA 1
ATOM 2274 C C . ASP B 1 104 ? 6.285 17.922 14.078 1 95.38 104 ASP B C 1
ATOM 2276 O O . ASP B 1 104 ? 5.324 17.797 13.312 1 95.38 104 ASP B O 1
ATOM 2280 N N . PRO B 1 105 ? 6.418 18.922 14.906 1 96.44 105 PRO B N 1
ATOM 2281 C CA . PRO B 1 105 ? 5.379 19.953 14.938 1 96.44 105 PRO B CA 1
ATOM 2282 C C . PRO B 1 105 ? 5.137 20.594 13.57 1 96.44 105 PRO B C 1
ATOM 2284 O O . PRO B 1 105 ? 4.016 21.016 13.273 1 96.44 105 PRO B O 1
ATOM 2287 N N . GLN B 1 106 ? 6.098 20.641 12.695 1 97.12 106 GLN B N 1
ATOM 2288 C CA . GLN B 1 106 ? 5.91 21.172 11.352 1 97.12 106 GLN B CA 1
ATOM 2289 C C . GLN B 1 106 ? 4.996 20.281 10.523 1 97.12 106 GLN B C 1
ATOM 2291 O O . GLN B 1 106 ? 4.367 20.734 9.57 1 97.12 106 GLN B O 1
ATOM 2296 N N . GLY B 1 107 ? 4.969 19.031 10.875 1 97.88 107 GLY B N 1
ATOM 2297 C CA . GLY B 1 107 ? 4.059 18.078 10.266 1 97.88 107 GLY B CA 1
ATOM 2298 C C . GLY B 1 107 ? 4.531 17.578 8.906 1 97.88 107 GLY B C 1
ATOM 2299 O O . GLY B 1 107 ? 4.461 16.375 8.617 1 97.88 107 GLY B O 1
ATOM 2300 N N . TRP B 1 108 ? 4.996 18.531 8.047 1 98.19 108 TRP B N 1
ATOM 2301 C CA . TRP B 1 108 ? 5.355 18.25 6.656 1 98.19 108 TRP B CA 1
ATOM 2302 C C . TRP B 1 108 ? 6.715 18.844 6.316 1 98.19 108 TRP B C 1
ATOM 2304 O O . TRP B 1 108 ? 7.164 19.797 6.969 1 98.19 108 TRP B O 1
ATOM 2314 N N . VAL B 1 109 ? 7.34 18.234 5.312 1 95.81 109 VAL B N 1
ATOM 2315 C CA . VAL B 1 109 ? 8.648 18.734 4.895 1 95.81 109 VAL B CA 1
ATOM 2316 C C . VAL B 1 109 ? 8.727 18.766 3.371 1 95.81 109 VAL B C 1
ATOM 2318 O O . VAL B 1 109 ? 8.055 17.984 2.693 1 95.81 109 VAL B O 1
ATOM 2321 N N . ASP B 1 110 ? 9.414 19.703 2.836 1 95.69 110 ASP B N 1
ATOM 2322 C CA . ASP B 1 110 ? 9.586 19.828 1.391 1 95.69 110 ASP B CA 1
ATOM 2323 C C . ASP B 1 110 ? 11.062 19.781 1.003 1 95.69 110 ASP B C 1
ATOM 2325 O O . ASP B 1 110 ? 11.773 20.781 1.129 1 95.69 110 ASP B O 1
ATOM 2329 N N . ASP B 1 111 ? 11.398 18.672 0.502 1 90.56 111 ASP B N 1
ATOM 2330 C CA . ASP B 1 111 ? 12.781 18.469 0.081 1 90.56 111 ASP B CA 1
ATOM 2331 C C . ASP B 1 111 ? 12.922 18.625 -1.431 1 90.56 111 ASP B C 1
ATOM 2333 O O . ASP B 1 111 ? 14.039 18.75 -1.945 1 90.56 111 ASP B O 1
ATOM 2337 N N . TRP B 1 112 ? 11.836 18.734 -2.16 1 90.62 112 TRP B N 1
ATOM 2338 C CA . TRP B 1 112 ? 11.922 18.672 -3.615 1 90.62 112 TRP B CA 1
ATOM 2339 C C . TRP B 1 112 ? 11.344 19.938 -4.246 1 90.62 112 TRP B C 1
ATOM 2341 O O . TRP B 1 112 ? 11.227 20.031 -5.469 1 90.62 112 TRP B O 1
ATOM 2351 N N . GLY B 1 113 ? 10.891 20.906 -3.439 1 93.5 113 GLY B N 1
ATOM 2352 C CA . GLY B 1 113 ? 10.508 22.234 -3.926 1 93.5 113 GLY B CA 1
ATOM 2353 C C . GLY B 1 113 ? 9.078 22.297 -4.426 1 93.5 113 GLY B C 1
ATOM 2354 O O . GLY B 1 113 ? 8.781 23 -5.387 1 93.5 113 GLY B O 1
ATOM 2355 N N . HIS B 1 114 ? 8.195 21.547 -3.814 1 95.38 114 HIS B N 1
ATOM 2356 C CA . HIS B 1 114 ? 6.824 21.516 -4.32 1 95.38 114 HIS B CA 1
ATOM 2357 C C . HIS B 1 114 ? 5.84 22.031 -3.277 1 95.38 114 HIS B C 1
ATOM 2359 O O . HIS B 1 114 ? 4.629 21.859 -3.418 1 95.38 114 HIS B O 1
ATOM 2365 N N . LYS B 1 115 ? 6.297 22.719 -2.229 1 96.56 115 LYS B N 1
ATOM 2366 C CA . LYS B 1 115 ? 5.477 23.156 -1.104 1 96.56 115 LYS B CA 1
ATOM 2367 C C . LYS B 1 115 ? 4.414 24.156 -1.557 1 96.56 115 LYS B C 1
ATOM 2369 O O . LYS B 1 115 ? 3.365 24.281 -0.92 1 96.56 115 LYS B O 1
ATOM 2374 N N . ASP B 1 116 ? 4.621 24.844 -2.637 1 96.81 116 ASP B N 1
ATOM 2375 C CA . ASP B 1 116 ? 3.734 25.938 -3.039 1 96.81 116 ASP B CA 1
ATOM 2376 C C . ASP B 1 116 ? 2.471 25.391 -3.705 1 96.81 116 ASP B C 1
ATOM 2378 O O . ASP B 1 116 ? 1.485 26.109 -3.855 1 96.81 116 ASP B O 1
ATOM 2382 N N . THR B 1 117 ? 2.461 24.109 -4.145 1 96.38 117 THR B N 1
ATOM 2383 C CA . THR B 1 117 ? 1.315 23.578 -4.879 1 96.38 117 THR B CA 1
ATOM 2384 C C . THR B 1 117 ? 0.78 22.328 -4.211 1 96.38 117 THR B C 1
ATOM 2386 O O . THR B 1 117 ? -0.335 21.891 -4.504 1 96.38 117 THR B O 1
ATOM 2389 N N . ALA B 1 118 ? 1.475 21.734 -3.293 1 96.44 118 ALA B N 1
ATOM 2390 C CA . ALA B 1 118 ? 1.092 20.469 -2.65 1 96.44 118 ALA B CA 1
ATOM 2391 C C . ALA B 1 118 ? -0.076 20.688 -1.69 1 96.44 118 ALA B C 1
ATOM 2393 O O . ALA B 1 118 ? -0.112 21.672 -0.953 1 96.44 118 ALA B O 1
ATOM 2394 N N . TYR B 1 119 ? -1.034 19.859 -1.766 1 97.69 119 TYR B N 1
ATOM 2395 C CA . TYR B 1 119 ? -2.15 19.859 -0.826 1 97.69 119 TYR B CA 1
ATOM 2396 C C . TYR B 1 119 ? -1.87 18.938 0.354 1 97.69 119 TYR B C 1
ATOM 2398 O O . TYR B 1 119 ? -1.774 17.719 0.189 1 97.69 119 TYR B O 1
ATOM 2406 N N . CYS B 1 120 ? -1.742 19.453 1.514 1 98.38 120 CYS B N 1
ATOM 2407 C CA . CYS B 1 120 ? -1.583 18.719 2.764 1 98.38 120 CYS B CA 1
ATOM 2408 C C . CYS B 1 120 ? -2.738 19.016 3.717 1 98.38 120 CYS B C 1
ATOM 2410 O O . CYS B 1 120 ? -2.961 20.156 4.098 1 98.38 120 CYS B O 1
ATOM 2412 N N . GLY B 1 121 ? -3.453 18 4.078 1 98.69 121 GLY B N 1
ATOM 2413 C CA . GLY B 1 121 ? -4.645 18.219 4.887 1 98.69 121 GLY B CA 1
ATOM 2414 C C . GLY B 1 121 ? -4.648 17.391 6.16 1 98.69 121 GLY B C 1
ATOM 2415 O O . GLY B 1 121 ? -4.176 16.25 6.176 1 98.69 121 GLY B O 1
ATOM 2416 N N . GLU B 1 122 ? -5.18 17.953 7.176 1 98.81 122 GLU B N 1
ATOM 2417 C CA . GLU B 1 122 ? -5.398 17.297 8.461 1 98.81 122 GLU B CA 1
ATOM 2418 C C . GLU B 1 122 ? -6.785 17.609 9.016 1 98.81 122 GLU B C 1
ATOM 2420 O O . GLU B 1 122 ? -7.23 18.766 8.969 1 98.81 122 GLU B O 1
ATOM 2425 N N . HIS B 1 123 ? -7.461 16.562 9.43 1 98.44 123 HIS B N 1
ATOM 2426 C CA . HIS B 1 123 ? -8.82 16.75 9.93 1 98.44 123 HIS B CA 1
ATOM 2427 C C . HIS B 1 123 ? -9.07 15.875 11.156 1 98.44 123 HIS B C 1
ATOM 2429 O O . HIS B 1 123 ? -9.039 14.641 11.07 1 98.44 123 HIS B O 1
ATOM 2435 N N . LYS B 1 124 ? -9.289 16.453 12.289 1 97.81 124 LYS B N 1
ATOM 2436 C CA . LYS B 1 124 ? -9.719 15.812 13.531 1 97.81 124 LYS B CA 1
ATOM 2437 C C . LYS B 1 124 ? -8.75 14.719 13.953 1 97.81 124 LYS B C 1
ATOM 2439 O O . LYS B 1 124 ? -9.172 13.633 14.375 1 97.81 124 LYS B O 1
ATOM 2444 N N . ASN B 1 125 ? -7.531 14.992 13.672 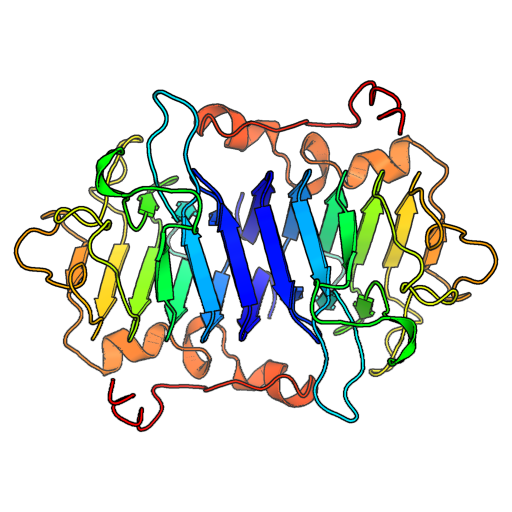1 98.31 125 ASN B N 1
ATOM 2445 C CA . ASN B 1 125 ? -6.531 14.094 14.25 1 98.31 125 ASN B CA 1
ATOM 2446 C C . ASN B 1 125 ? -6.371 14.32 15.75 1 98.31 125 ASN B C 1
ATOM 2448 O O . ASN B 1 125 ? -6.801 15.352 16.281 1 98.31 125 ASN B O 1
ATOM 2452 N N . TYR B 1 126 ? -5.793 13.32 16.391 1 98.38 126 TYR B N 1
ATOM 2453 C CA . TYR B 1 126 ? -5.613 13.43 17.844 1 98.38 126 TYR B CA 1
ATOM 2454 C C . TYR B 1 126 ? -4.297 12.797 18.281 1 98.38 126 TYR B C 1
ATOM 2456 O O . TYR B 1 126 ? -3.59 12.203 17.469 1 98.38 126 TYR B O 1
ATOM 2464 N N . GLY B 1 127 ? -3.928 13.016 19.594 1 98.06 127 GLY B N 1
ATOM 2465 C CA . GLY B 1 127 ? -2.65 12.562 20.125 1 98.06 127 GLY B CA 1
ATOM 2466 C C . GLY B 1 127 ? -1.639 13.68 20.281 1 98.06 127 GLY B C 1
ATOM 2467 O O . GLY B 1 127 ? -1.889 14.812 19.859 1 98.06 127 GLY B O 1
ATOM 2468 N N . PRO B 1 128 ? -0.481 13.383 20.812 1 96.56 128 PRO B N 1
ATOM 2469 C CA . PRO B 1 128 ? 0.505 14.406 21.156 1 96.56 128 PRO B CA 1
ATOM 2470 C C . PRO B 1 128 ? 1.104 15.094 19.938 1 96.56 128 PRO B C 1
ATOM 2472 O O . PRO B 1 128 ? 1.588 16.219 20.031 1 96.56 128 PRO B O 1
ATOM 2475 N N . GLY B 1 129 ? 1.057 14.438 18.781 1 96.88 129 GLY B N 1
ATOM 2476 C CA . GLY B 1 129 ? 1.61 15.023 17.562 1 96.88 129 GLY B CA 1
ATOM 2477 C C . GLY B 1 129 ? 0.557 15.641 16.672 1 96.88 129 GLY B C 1
ATOM 2478 O O . GLY B 1 129 ? 0.849 16.016 15.531 1 96.88 129 GLY B O 1
ATOM 2479 N N . SER B 1 130 ? -0.655 15.812 17.172 1 98.25 130 SER B N 1
ATOM 2480 C CA . SER B 1 130 ? -1.773 16.141 16.281 1 98.25 130 SER B CA 1
ATOM 2481 C C . SER B 1 130 ? -2.025 17.641 16.25 1 98.25 130 SER B C 1
ATOM 2483 O O . SER B 1 130 ? -2.787 18.125 15.414 1 98.25 130 SER B O 1
ATOM 2485 N N . SER B 1 131 ? -1.396 18.438 17.156 1 97.94 131 SER B N 1
ATOM 2486 C CA . SER B 1 131 ? -1.637 19.875 17.141 1 97.94 131 SER B CA 1
ATOM 2487 C C . SER B 1 131 ? -1.229 20.5 15.805 1 97.94 131 SER B C 1
ATOM 2489 O O . SER B 1 131 ? -0.167 20.188 15.266 1 97.94 131 SER B O 1
ATOM 2491 N N . THR B 1 132 ? -2.033 21.391 15.312 1 98.25 132 THR B N 1
ATOM 2492 C CA . THR B 1 132 ? -1.734 22.016 14.023 1 98.25 132 THR B CA 1
ATOM 2493 C C . THR B 1 132 ? -1.166 23.422 14.227 1 98.25 132 THR B C 1
ATOM 2495 O O . THR B 1 132 ? -0.954 24.156 13.266 1 98.25 132 THR B O 1
ATOM 2498 N N . ASN B 1 133 ? -0.88 23.766 15.43 1 97.75 133 ASN B N 1
ATOM 2499 C CA . ASN B 1 133 ? -0.481 25.125 15.773 1 97.75 133 ASN B CA 1
ATOM 2500 C C . ASN B 1 133 ? 0.865 25.5 15.148 1 97.75 133 ASN B C 1
ATOM 2502 O O . ASN B 1 133 ? 1.11 26.656 14.828 1 97.75 133 ASN B O 1
ATOM 2506 N N . ASN B 1 134 ? 1.748 24.531 15.008 1 97.94 134 ASN B N 1
ATOM 2507 C CA . ASN B 1 134 ? 3.098 24.797 14.523 1 97.94 134 ASN B CA 1
ATOM 2508 C C . ASN B 1 134 ? 3.375 24.062 13.211 1 97.94 134 ASN B C 1
ATOM 2510 O O . ASN B 1 134 ? 4.527 23.766 12.891 1 97.94 134 ASN B O 1
ATOM 2514 N N . ARG B 1 135 ? 2.254 23.781 12.516 1 98.62 135 ARG B N 1
ATOM 2515 C CA . ARG B 1 135 ? 2.41 23.172 11.195 1 98.62 135 ARG B CA 1
ATOM 2516 C C . ARG B 1 135 ? 3.012 24.172 10.203 1 98.62 135 ARG B C 1
ATOM 2518 O O . ARG B 1 135 ? 3.133 25.359 10.508 1 98.62 135 ARG B O 1
ATOM 2525 N N . VAL B 1 136 ? 3.488 23.609 9.102 1 98.38 136 VAL B N 1
ATOM 2526 C CA . VAL B 1 136 ? 4 24.438 8.016 1 98.38 136 VAL B CA 1
ATOM 2527 C C . VAL B 1 136 ? 2.941 25.453 7.602 1 98.38 136 VAL B C 1
ATOM 2529 O O . VAL B 1 136 ? 1.744 25.219 7.781 1 98.38 136 VAL B O 1
ATOM 2532 N N . ASN B 1 137 ? 3.35 26.516 7 1 97.75 137 ASN B N 1
ATOM 2533 C CA . ASN B 1 137 ? 2.453 27.547 6.488 1 97.75 137 ASN B CA 1
ATOM 2534 C C . ASN B 1 137 ? 2.418 27.562 4.961 1 97.75 137 ASN B C 1
ATOM 2536 O O . ASN B 1 137 ? 2.479 28.625 4.34 1 97.75 137 ASN B O 1
ATOM 2540 N N . TRP B 1 138 ? 2.436 26.453 4.398 1 97.88 138 TRP B N 1
ATOM 2541 C CA . TRP B 1 138 ? 2.361 26.312 2.947 1 97.88 138 TRP B CA 1
ATOM 2542 C C . TRP B 1 138 ? 1.009 26.797 2.424 1 97.88 138 TRP B C 1
ATOM 2544 O O . TRP B 1 138 ? -0.012 26.641 3.098 1 97.88 138 TRP B O 1
ATOM 2554 N N . PRO B 1 139 ? 0.933 27.344 1.239 1 97.38 139 PRO B N 1
ATOM 2555 C CA . PRO B 1 139 ? -0.318 27.891 0.712 1 97.38 139 PRO B CA 1
ATOM 2556 C C . PRO B 1 139 ? -1.45 26.859 0.688 1 97.38 139 PRO B C 1
ATOM 2558 O O . PRO B 1 139 ? -2.621 27.234 0.83 1 97.38 139 PRO B O 1
ATOM 2561 N N . HIS B 1 140 ? -1.09 25.609 0.478 1 96.19 140 HIS B N 1
ATOM 2562 C CA . HIS B 1 140 ? -2.145 24.609 0.354 1 96.19 140 HIS B CA 1
ATOM 2563 C C . HIS B 1 140 ? -2.047 23.562 1.459 1 96.19 140 HIS B C 1
ATOM 2565 O O . HIS B 1 140 ? -2.418 22.406 1.258 1 96.19 140 HIS B O 1
ATOM 2571 N N . TYR B 1 141 ? -1.483 23.891 2.51 1 98.12 141 TYR B N 1
ATOM 2572 C CA . TYR B 1 141 ? -1.736 23.172 3.752 1 98.12 141 TYR B CA 1
ATOM 2573 C C . TYR B 1 141 ? -3.094 23.547 4.336 1 98.12 141 TYR B C 1
ATOM 2575 O O . TYR B 1 141 ? -3.477 24.719 4.324 1 98.12 141 TYR B O 1
ATOM 2583 N N . HIS B 1 142 ? -3.799 22.562 4.867 1 98.06 142 HIS B N 1
ATOM 2584 C CA . HIS B 1 142 ? -5.125 22.812 5.418 1 98.06 142 HIS B CA 1
ATOM 2585 C C . HIS B 1 142 ? -5.363 22.016 6.691 1 98.06 142 HIS B C 1
ATOM 2587 O O . HIS B 1 142 ? -5.402 20.781 6.66 1 98.06 142 HIS B O 1
ATOM 2593 N N . ALA B 1 143 ? -5.488 22.719 7.766 1 97.94 143 ALA B N 1
ATOM 2594 C CA . ALA B 1 143 ? -6.258 22.125 8.859 1 97.94 143 ALA B CA 1
ATOM 2595 C C . ALA B 1 143 ? -7.754 22.141 8.547 1 97.94 143 ALA B C 1
ATOM 2597 O O . ALA B 1 143 ? -8.43 23.156 8.75 1 97.94 143 ALA B O 1
ATOM 2598 N N . ILE B 1 144 ? -8.227 21.109 8.039 1 97.88 144 ILE B N 1
ATOM 2599 C CA . ILE B 1 144 ? -9.57 21.062 7.477 1 97.88 144 ILE B CA 1
ATOM 2600 C C . ILE B 1 144 ? -10.602 21.078 8.602 1 97.88 144 ILE B C 1
ATOM 2602 O O . ILE B 1 144 ? -10.719 20.125 9.359 1 97.88 144 ILE B O 1
ATOM 2606 N N . THR B 1 145 ? -11.312 22.062 8.672 1 95.75 145 THR B N 1
ATOM 2607 C CA . THR B 1 145 ? -12.344 22.188 9.688 1 95.75 145 THR B CA 1
ATOM 2608 C C . THR B 1 145 ? -13.719 21.891 9.102 1 95.75 145 THR B C 1
ATOM 2610 O O . THR B 1 145 ? -14.625 21.453 9.82 1 95.75 145 THR B O 1
ATOM 2613 N N . ASP B 1 146 ? -13.875 22.109 7.82 1 94.94 146 ASP B N 1
ATOM 2614 C CA . ASP B 1 146 ? -15.156 21.875 7.156 1 94.94 146 ASP B CA 1
ATOM 2615 C C . ASP B 1 146 ? -15.375 20.375 6.91 1 94.94 146 ASP B C 1
ATOM 2617 O O . ASP B 1 146 ? -14.578 19.734 6.215 1 94.94 146 ASP B O 1
ATOM 2621 N N . GLN B 1 147 ? -16.438 19.891 7.352 1 93.38 147 GLN B N 1
ATOM 2622 C CA . GLN B 1 147 ? -16.75 18.469 7.254 1 93.38 147 GLN B CA 1
ATOM 2623 C C . GLN B 1 147 ? -16.953 18.062 5.797 1 93.38 147 GLN B C 1
ATOM 2625 O O . GLN B 1 147 ? -16.562 16.953 5.406 1 93.38 147 GLN B O 1
ATOM 2630 N N . ASN B 1 148 ? -17.547 18.906 5.094 1 93.31 148 ASN B N 1
ATOM 2631 C CA . ASN B 1 148 ? -17.781 18.578 3.693 1 93.31 148 ASN B CA 1
ATOM 2632 C C . ASN B 1 148 ? -16.484 18.422 2.922 1 93.31 148 ASN B C 1
ATOM 2634 O O . ASN B 1 148 ? -16.359 17.531 2.08 1 93.31 148 ASN B O 1
ATOM 2638 N N . THR B 1 149 ? -15.594 19.328 3.199 1 96.06 149 THR B N 1
ATOM 2639 C CA . THR B 1 149 ? -14.273 19.219 2.578 1 96.06 149 THR B CA 1
ATOM 2640 C C . THR B 1 149 ? -13.602 17.906 2.977 1 96.06 149 THR B C 1
ATOM 2642 O O . THR B 1 149 ? -13.07 17.188 2.125 1 96.06 149 THR B O 1
ATOM 2645 N N . ALA B 1 150 ? -13.617 17.578 4.223 1 97.31 150 ALA B N 1
ATOM 2646 C CA . ALA B 1 150 ? -13.008 16.344 4.719 1 97.31 150 ALA B CA 1
ATOM 2647 C C . ALA B 1 150 ? -13.664 15.117 4.094 1 97.31 150 ALA B C 1
ATOM 2649 O O . ALA B 1 150 ? -12.992 14.133 3.791 1 97.31 150 ALA B O 1
ATOM 2650 N N . GLU B 1 151 ? -14.945 15.18 3.873 1 96.31 151 GLU B N 1
ATOM 2651 C CA . GLU B 1 151 ? -15.703 14.047 3.35 1 96.31 151 GLU B CA 1
ATOM 2652 C C . GLU B 1 151 ? -15.227 13.664 1.952 1 96.31 151 GLU B C 1
ATOM 2654 O O . GLU B 1 151 ? -15.344 12.508 1.546 1 96.31 151 GLU B O 1
ATOM 2659 N N . PHE B 1 152 ? -14.711 14.57 1.25 1 96.62 152 PHE B N 1
ATOM 2660 C CA . PHE B 1 152 ? -14.18 14.289 -0.081 1 96.62 152 PHE B CA 1
ATOM 2661 C C . PHE B 1 152 ? -13.117 13.203 -0.024 1 96.62 152 PHE B C 1
ATOM 2663 O O . PHE B 1 152 ? -12.953 12.438 -0.973 1 96.62 152 PHE B O 1
ATOM 2670 N N . PHE B 1 153 ? -12.43 13.125 1.093 1 97.69 153 PHE B N 1
ATOM 2671 C CA . PHE B 1 153 ? -11.266 12.25 1.17 1 97.69 153 PHE B CA 1
ATOM 2672 C C . PHE B 1 153 ? -11.625 10.93 1.835 1 97.69 153 PHE B C 1
ATOM 2674 O O . PHE B 1 153 ? -10.742 10.141 2.182 1 97.69 153 PHE B O 1
ATOM 2681 N N . THR B 1 154 ? -12.922 10.617 2.027 1 97.44 154 THR B N 1
ATOM 2682 C CA . THR B 1 154 ? -13.375 9.352 2.602 1 97.44 154 THR B CA 1
ATOM 2683 C C . THR B 1 154 ? -13.562 8.305 1.512 1 97.44 154 THR B C 1
ATOM 2685 O O . THR B 1 154 ? -13.492 8.617 0.322 1 97.44 154 THR B O 1
ATOM 2688 N N . VAL B 1 155 ? -13.805 7.113 1.965 1 95.62 155 VAL B N 1
ATOM 2689 C CA . VAL B 1 155 ? -13.945 5.969 1.071 1 95.62 155 VAL B CA 1
ATOM 2690 C C . VAL B 1 155 ? -15.078 6.215 0.083 1 95.62 155 VAL B C 1
ATOM 2692 O O . VAL B 1 155 ? -14.938 5.965 -1.115 1 95.62 155 VAL B O 1
ATOM 2695 N N . ALA B 1 156 ? -16.156 6.797 0.503 1 94.94 156 ALA B N 1
ATOM 2696 C CA . ALA B 1 156 ? -17.328 6.992 -0.336 1 94.94 156 ALA B CA 1
ATOM 2697 C C . ALA B 1 156 ? -17.031 7.93 -1.501 1 94.94 156 ALA B C 1
ATOM 2699 O O . ALA B 1 156 ? -17.484 7.699 -2.625 1 94.94 156 ALA B O 1
ATOM 2700 N N . HIS B 1 157 ? -16.281 8.953 -1.25 1 95.44 157 HIS B N 1
ATOM 2701 C CA . HIS B 1 157 ? -16.109 9.992 -2.256 1 95.44 157 HIS B CA 1
ATOM 2702 C C . HIS B 1 157 ? -14.758 9.891 -2.943 1 95.44 157 HIS B C 1
ATOM 2704 O O . HIS B 1 157 ? -14.68 9.875 -4.172 1 95.44 157 HIS B O 1
ATOM 2710 N N . PHE B 1 158 ? -13.742 9.758 -2.186 1 96.06 158 PHE B N 1
ATOM 2711 C CA . PHE B 1 158 ? -12.383 9.852 -2.717 1 96.06 158 PHE B CA 1
ATOM 2712 C C . PHE B 1 158 ? -12.102 8.703 -3.686 1 96.06 158 PHE B C 1
ATOM 2714 O O . PHE B 1 158 ? -11.477 8.906 -4.727 1 96.06 158 PHE B O 1
ATOM 2721 N N . ILE B 1 159 ? -12.586 7.488 -3.299 1 93.75 159 ILE B N 1
ATOM 2722 C CA . ILE B 1 159 ? -12.305 6.34 -4.156 1 93.75 15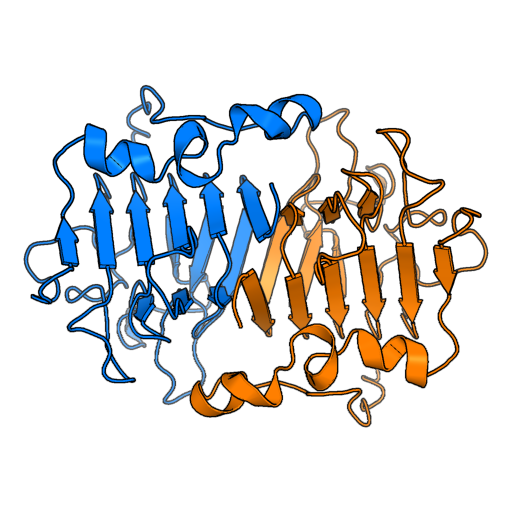9 ILE B CA 1
ATOM 2723 C C . ILE B 1 159 ? -13.617 5.727 -4.637 1 93.75 159 ILE B C 1
ATOM 2725 O O . ILE B 1 159 ? -13.625 4.609 -5.164 1 93.75 159 ILE B O 1
ATOM 2729 N N . SER B 1 160 ? -14.727 6.406 -4.445 1 92.5 160 SER B N 1
ATOM 2730 C CA . SER B 1 160 ? -16.047 5.906 -4.844 1 92.5 160 SER B CA 1
ATOM 2731 C C . SER B 1 160 ? -16.25 4.473 -4.367 1 92.5 160 SER B C 1
ATOM 2733 O O . SER B 1 160 ? -16.672 3.611 -5.145 1 92.5 160 SER B O 1
ATOM 2735 N N . GLY B 1 161 ? -15.992 4.254 -3.162 1 90.94 161 GLY B N 1
ATOM 2736 C CA . GLY B 1 161 ? -15.891 2.91 -2.611 1 90.94 161 GLY B CA 1
ATOM 2737 C C . GLY B 1 161 ? -17.203 2.154 -2.652 1 90.94 161 GLY B C 1
ATOM 2738 O O . GLY B 1 161 ? -17.219 0.925 -2.758 1 90.94 161 GLY B O 1
ATOM 2739 N N . TYR B 1 162 ? -18.312 2.811 -2.607 1 88.44 162 TYR B N 1
ATOM 2740 C CA . TYR B 1 162 ? -19.609 2.143 -2.668 1 88.44 162 TYR B CA 1
ATOM 2741 C C . TYR B 1 162 ? -19.766 1.364 -3.971 1 88.44 162 TYR B C 1
ATOM 2743 O O . TYR B 1 162 ? -20.469 0.359 -4.023 1 88.44 162 TYR B O 1
ATOM 2751 N N . ASN B 1 163 ? -19.094 1.759 -4.945 1 87.62 163 ASN B N 1
ATOM 2752 C CA . ASN B 1 163 ? -19.297 1.188 -6.273 1 87.62 163 ASN B CA 1
ATOM 2753 C C . ASN B 1 163 ? -18.578 -0.146 -6.426 1 87.62 163 ASN B C 1
ATOM 2755 O O . ASN B 1 163 ? -18.938 -0.958 -7.281 1 87.62 163 ASN B O 1
ATOM 2759 N N . TRP B 1 164 ? -17.625 -0.357 -5.574 1 83.81 164 TRP B N 1
ATOM 2760 C CA . TRP B 1 164 ? -16.844 -1.551 -5.883 1 83.81 164 TRP B CA 1
ATOM 2761 C C . TRP B 1 164 ? -16.5 -2.316 -4.613 1 83.81 164 TRP B C 1
ATOM 2763 O O . TRP B 1 164 ? -16.25 -3.525 -4.656 1 83.8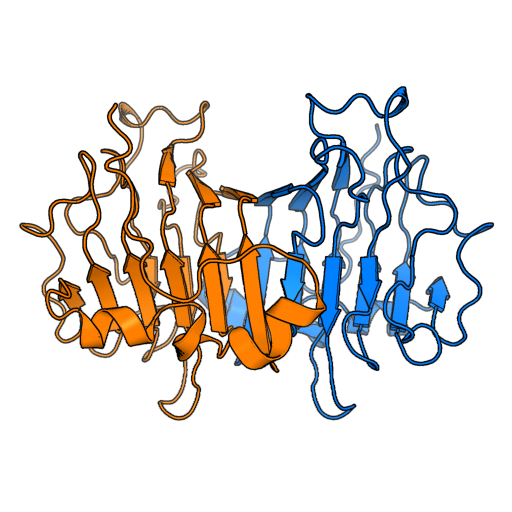1 164 TRP B O 1
ATOM 2773 N N . LEU B 1 165 ? -16.5 -1.709 -3.422 1 85.25 165 LEU B N 1
ATOM 2774 C CA . LEU B 1 165 ? -16.031 -2.381 -2.213 1 85.25 165 LEU B CA 1
ATOM 2775 C C . LEU B 1 165 ? -17.109 -3.338 -1.684 1 85.25 165 LEU B C 1
ATOM 2777 O O . LEU B 1 165 ? -16.781 -4.43 -1.207 1 85.25 165 LEU B O 1
ATOM 2781 N N . PRO B 1 166 ? -18.375 -3.059 -1.776 1 82.69 166 PRO B N 1
ATOM 2782 C CA . PRO B 1 166 ? -19.375 -3.951 -1.19 1 82.69 166 PRO B CA 1
ATOM 2783 C C . PRO B 1 166 ? -19.328 -5.363 -1.771 1 82.69 166 PRO B C 1
ATOM 2785 O O . PRO B 1 166 ? -19.5 -6.34 -1.041 1 82.69 166 PRO B O 1
ATOM 2788 N N . GLU B 1 167 ? -19.031 -5.535 -3.004 1 76.69 167 GLU B N 1
ATOM 2789 C CA . GLU B 1 167 ? -19.016 -6.848 -3.643 1 76.69 167 GLU B CA 1
ATOM 2790 C C . GLU B 1 167 ? -17.828 -7.68 -3.162 1 76.69 167 GLU B C 1
ATOM 2792 O O . GLU B 1 167 ? -17.812 -8.898 -3.342 1 76.69 167 GLU B O 1
ATOM 2797 N N . THR B 1 168 ? -16.906 -7.066 -2.561 1 73.88 168 THR B N 1
ATOM 2798 C CA . THR B 1 168 ? -15.688 -7.758 -2.145 1 73.88 168 THR B CA 1
ATOM 2799 C C . THR B 1 168 ? -15.883 -8.438 -0.793 1 73.88 168 THR B C 1
ATOM 2801 O O . THR B 1 168 ? -15.148 -9.367 -0.446 1 73.88 168 THR B O 1
ATOM 2804 N N . GLY B 1 169 ? -16.781 -7.887 0.043 1 76.25 169 GLY B N 1
ATOM 2805 C CA . GLY B 1 169 ? -16.938 -8.352 1.412 1 76.25 169 GLY B CA 1
ATOM 2806 C C . GLY B 1 169 ? -15.953 -7.719 2.373 1 76.25 169 GLY B C 1
ATOM 2807 O O . GLY B 1 169 ? -16.016 -7.953 3.582 1 76.25 169 GLY B O 1
ATOM 2808 N N . VAL B 1 170 ? -14.938 -6.988 1.92 1 76.31 170 VAL B N 1
ATOM 2809 C CA . VAL B 1 170 ? -14.023 -6.246 2.787 1 76.31 170 VAL B CA 1
ATOM 2810 C C . VAL B 1 170 ? -14.797 -5.164 3.539 1 76.31 170 VAL B C 1
ATOM 2812 O O . VAL B 1 170 ? -15.508 -4.363 2.928 1 76.31 170 VAL B O 1
ATOM 2815 N N . PRO B 1 171 ? -14.617 -5.172 4.809 1 84 171 PRO B N 1
ATOM 2816 C CA . PRO B 1 171 ? -15.297 -4.113 5.562 1 84 171 PRO B CA 1
ATOM 2817 C C . PRO B 1 171 ? -14.711 -2.729 5.289 1 84 171 PRO B C 1
ATOM 2819 O O . PRO B 1 171 ? -13.508 -2.594 5.059 1 84 171 PRO B O 1
ATOM 2822 N N . PHE B 1 172 ? -15.57 -1.798 5.324 1 90.69 172 PHE B N 1
ATOM 2823 C CA . PHE B 1 172 ? -15.125 -0.417 5.172 1 90.69 172 PHE B CA 1
ATOM 2824 C C . PHE B 1 172 ? -16.141 0.546 5.789 1 90.69 172 PHE B C 1
ATOM 2826 O O . PHE B 1 172 ? -17.281 0.179 6.023 1 90.69 172 PHE B O 1
ATOM 2833 N N . THR B 1 173 ? -15.703 1.675 6.172 1 93.94 173 THR B N 1
ATOM 2834 C CA . THR B 1 173 ? -16.531 2.812 6.562 1 93.94 173 THR B CA 1
ATOM 2835 C C . THR B 1 173 ? -16.562 3.857 5.453 1 93.94 173 THR B C 1
ATOM 2837 O O . THR B 1 173 ? -15.539 4.438 5.102 1 93.94 173 THR B O 1
ATOM 2840 N N . PRO B 1 174 ? -17.703 4.082 4.898 1 94.12 174 PRO B N 1
ATOM 2841 C CA . PRO B 1 174 ? -17.766 4.961 3.729 1 94.12 174 PRO B CA 1
ATOM 2842 C C . PRO B 1 174 ? -17.438 6.414 4.059 1 94.12 174 PRO B C 1
ATOM 2844 O O . PRO B 1 174 ? -16.766 7.094 3.273 1 94.12 174 PRO B O 1
ATOM 2847 N N . GLY B 1 175 ? -17.906 6.93 5.105 1 94.5 175 GLY B N 1
ATOM 2848 C CA . GLY B 1 175 ? -17.672 8.289 5.578 1 94.5 175 GLY B CA 1
ATOM 2849 C C . GLY B 1 175 ? -16.984 8.344 6.922 1 94.5 175 GLY B C 1
ATOM 2850 O O . GLY B 1 175 ? -16 7.625 7.152 1 94.5 175 GLY B O 1
ATOM 2851 N N . PHE B 1 176 ? -17.391 9.312 7.734 1 90 176 PHE B N 1
ATOM 2852 C CA . PHE B 1 176 ? -16.906 9.375 9.102 1 90 176 PHE B CA 1
ATOM 2853 C C . PHE B 1 176 ? -17.844 8.656 10.055 1 90 176 PHE B C 1
ATOM 2855 O O . PHE B 1 176 ? -19.062 8.68 9.867 1 90 176 PHE B O 1
ATOM 2862 N N . GLU B 1 177 ? -17.391 7.414 10.625 1 66.81 177 GLU B N 1
ATOM 2863 C CA . GLU B 1 177 ? -18.281 6.82 11.609 1 66.81 177 GLU B CA 1
ATOM 2864 C C . GLU B 1 177 ? -18.672 7.824 12.695 1 66.81 177 GLU B C 1
ATOM 2866 O O . GLU B 1 177 ? -17.922 8.773 12.945 1 66.81 177 GLU B O 1
ATOM 2871 N N . ASN B 1 178 ? -19.906 7.648 13.203 1 51.22 178 ASN B N 1
ATOM 2872 C CA . ASN B 1 178 ? -20.094 8.156 14.555 1 51.22 178 ASN B CA 1
ATOM 2873 C C . ASN B 1 178 ? -18.969 7.699 15.484 1 51.22 178 ASN B C 1
ATOM 2875 O O . ASN B 1 178 ? -18.906 6.523 15.844 1 51.22 178 ASN B O 1
ATOM 2879 N N . GLN B 1 179 ? -17.766 7.887 15.172 1 43.22 179 GLN B N 1
ATOM 2880 C CA . GLN B 1 179 ? -16.547 7.398 15.805 1 43.22 179 GLN B CA 1
ATOM 2881 C C . GLN B 1 179 ? -16.703 7.289 17.312 1 43.22 179 GLN B C 1
ATOM 2883 O O . GLN B 1 179 ? -17.125 8.242 17.969 1 43.22 179 GLN B O 1
ATOM 2888 N N . PRO B 1 180 ? -17.047 6.121 17.922 1 39.5 180 PRO B N 1
ATOM 2889 C CA . PRO B 1 180 ? -16.938 6.16 19.375 1 39.5 180 PRO B CA 1
ATOM 2890 C C . PRO B 1 180 ? -15.602 6.734 19.844 1 39.5 180 PRO B C 1
ATOM 2892 O O . PRO B 1 180 ? -14.594 6.629 19.141 1 39.5 180 PRO B O 1
ATOM 2895 N N . VAL B 1 181 ? -15.555 7.848 20.625 1 35 181 VAL B N 1
ATOM 2896 C CA . VAL B 1 181 ? -14.391 8.273 21.391 1 35 181 VAL B CA 1
ATOM 2897 C C . VAL B 1 181 ? -13.602 7.055 21.844 1 35 181 VAL B C 1
ATOM 2899 O O . VAL B 1 181 ? -14.117 6.207 22.578 1 35 181 VAL B O 1
ATOM 2902 N N . ARG B 1 182 ? -12.828 6.402 20.984 1 31.53 182 ARG B N 1
ATOM 2903 C CA . ARG B 1 182 ? -11.969 5.402 21.609 1 31.53 182 ARG B CA 1
ATOM 2904 C C . ARG B 1 182 ? -11.383 5.914 22.922 1 31.53 182 ARG B C 1
ATOM 2906 O O . ARG B 1 182 ? -10.562 6.832 22.922 1 31.53 182 ARG B O 1
ATOM 2913 N N . LEU B 1 183 ? -12.133 5.898 23.953 1 27.16 183 LEU B N 1
ATOM 2914 C CA . LEU B 1 183 ? -11.641 6.199 25.297 1 27.16 183 LEU B CA 1
ATOM 2915 C C . LEU B 1 183 ? -10.375 5.41 25.594 1 27.16 183 LEU B C 1
ATOM 2917 O O . LEU B 1 183 ? -10.312 4.203 25.359 1 27.16 183 LEU B O 1
ATOM 2921 N N . ASN B 1 184 ? -9.203 6.098 25.484 1 21.45 184 ASN B N 1
ATOM 2922 C CA . ASN B 1 184 ? -8.172 5.543 26.359 1 21.45 184 ASN B CA 1
ATOM 2923 C C . ASN B 1 184 ? -8.75 5.082 27.688 1 21.45 184 ASN B C 1
ATOM 2925 O O . ASN B 1 184 ? -9.594 5.766 28.281 1 21.45 184 ASN B O 1
#

pLDDT: mean 88.95, std 13.76, range [21.45, 98.81]

Radius of gyration: 19.61 Å; Cα contacts (8 Å, |Δi|>4): 995; chains: 2; bounding box: 43×56×48 Å

Secondary structure (DSSP, 8-state):
-TTEEEEES-EEEESEEEEEES-EEEEES-EEEEPPPPTT--EEEEEE---STT---EEEEES-EEEE-TT--GGGSPPEEEEEESSTT-EEEEES-EE-TTB-TT-B--SSS-TTT-EEEEES-BSTT---TT----TTEEE---HHHHHTTSHHHHS-GGGTSGGGT----SS---------/-TTEEEEES-EEEESEEEEEES-EEEEES-EEEEPPPPTT--EEEEEE---STT---EEEEES-EEEE-TT--GGGSPPEEEEEESSTT-EEEEES-EE-TTB-TT-B--SSS-TTT-EEEEES-BSTT---TT----TTEEE---HHHHHTTSHHHHS-GGGTSGGGT----SS---------

InterPro domains:
  IPR000070 Pectinesterase, catalytic [PF01095] (4-161)
  IPR011050 Pectin lyase fold/virulence factor [SSF51126] (4-175)
  IPR012334 Pectin lyase fold [G3DSA:2.160.20.10] (2-178)
  IPR033131 Pectinesterase, Asp active site [PS00503] (12-21)